Protein AF-0000000074259138 (afdb_homodimer)

InterPro domains:
  IPR011051 RmlC-like cupin domain superfamily [SSF51182] (29-96)
  IPR013096 Cupin 2, conserved barrel [PF07883] (30-93)
  IPR014710 RmlC-like jelly roll fold [G3DSA:2.60.120.10] (8-144)

Structure (mmCIF, N/CA/C/O backbone):
data_AF-0000000074259138-model_v1
#
loop_
_entity.id
_entity.type
_entity.pdbx_description
1 polymer 'Cupin domain-containing protein'
#
loop_
_atom_site.group_PDB
_atom_site.id
_atom_site.type_symbol
_atom_site.label_atom_id
_atom_site.label_alt_id
_atom_site.label_comp_id
_atom_site.label_asym_id
_atom_site.label_entity_id
_atom_site.label_seq_id
_atom_site.pdbx_PDB_ins_code
_atom_site.Cartn_x
_atom_site.Cartn_y
_atom_site.Cartn_z
_atom_site.occupancy
_atom_site.B_iso_or_equiv
_atom_site.auth_seq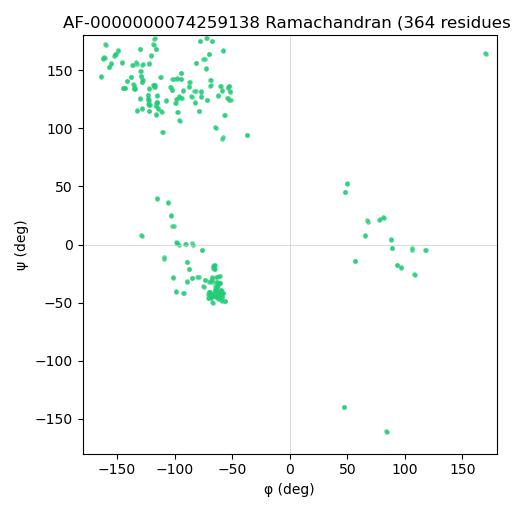_id
_atom_site.auth_comp_id
_atom_site.auth_asym_id
_atom_site.auth_atom_id
_atom_site.pdbx_PDB_model_num
ATOM 1 N N . MET A 1 1 ? -10.297 -28.25 4.211 1 54.47 1 MET A N 1
ATOM 2 C CA . MET A 1 1 ? -9.547 -27.281 3.406 1 54.47 1 MET A CA 1
ATOM 3 C C . MET A 1 1 ? -8.109 -27.156 3.9 1 54.47 1 MET A C 1
ATOM 5 O O . MET A 1 1 ? -7.855 -27.203 5.105 1 54.47 1 MET A O 1
ATOM 9 N N . THR A 1 2 ? -7.168 -27.438 2.988 1 64.62 2 THR A N 1
ATOM 10 C CA . THR A 1 2 ? -5.773 -27.5 3.404 1 64.62 2 THR A CA 1
ATOM 11 C C . THR A 1 2 ? -5.359 -26.219 4.121 1 64.62 2 THR A C 1
ATOM 13 O O . THR A 1 2 ? -5.609 -25.109 3.623 1 64.62 2 THR A O 1
ATOM 16 N N . GLU A 1 3 ? -4.82 -26.406 5.32 1 84.75 3 GLU A N 1
ATOM 17 C CA . GLU A 1 3 ? -4.473 -25.281 6.18 1 84.75 3 GLU A CA 1
ATOM 18 C C . GLU A 1 3 ? -3.139 -24.672 5.766 1 84.75 3 GLU A C 1
ATOM 20 O O . GLU A 1 3 ? -2.904 -23.469 5.988 1 84.75 3 GLU A O 1
ATOM 25 N N . SER A 1 4 ? -2.295 -25.531 5.18 1 94.31 4 SER A N 1
ATOM 26 C CA . SER A 1 4 ? -0.987 -25.047 4.746 1 94.31 4 SER A CA 1
ATOM 27 C C . SER A 1 4 ? -0.588 -25.672 3.41 1 94.31 4 SER A C 1
ATOM 29 O O . SER A 1 4 ? -0.91 -26.828 3.139 1 94.31 4 SER A O 1
ATOM 31 N N . ILE A 1 5 ? 0.014 -24.906 2.551 1 95.81 5 ILE A N 1
ATOM 32 C CA . ILE A 1 5 ? 0.525 -25.406 1.275 1 95.81 5 ILE A CA 1
ATOM 33 C C . ILE A 1 5 ? 1.95 -24.891 1.062 1 95.81 5 ILE A C 1
ATOM 35 O O . ILE A 1 5 ? 2.363 -23.906 1.672 1 95.81 5 ILE A O 1
ATOM 39 N N . GLU A 1 6 ? 2.695 -25.656 0.209 1 95.94 6 GLU A N 1
ATOM 40 C CA . GLU A 1 6 ? 4.082 -25.297 -0.069 1 95.94 6 GLU A CA 1
ATOM 41 C C . GLU A 1 6 ? 4.41 -25.453 -1.551 1 95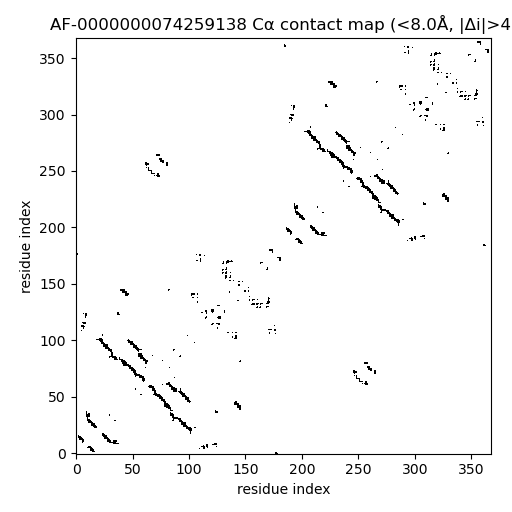.94 6 GLU A C 1
ATOM 43 O O . GLU A 1 6 ? 3.84 -26.328 -2.225 1 95.94 6 GLU A O 1
ATOM 48 N N . ASN A 1 7 ? 5.184 -24.625 -2.057 1 97.19 7 ASN A N 1
ATOM 49 C CA . ASN A 1 7 ? 5.766 -24.703 -3.393 1 97.19 7 ASN A CA 1
ATOM 50 C C . ASN A 1 7 ? 7.266 -24.984 -3.336 1 97.19 7 ASN A C 1
ATOM 52 O O . ASN A 1 7 ? 8.055 -24.047 -3.135 1 97.19 7 ASN A O 1
ATOM 56 N N . PRO A 1 8 ? 7.672 -26.25 -3.477 1 96.12 8 PRO A N 1
ATOM 57 C CA . PRO A 1 8 ? 9.086 -26.594 -3.324 1 96.12 8 PRO A CA 1
ATOM 58 C C . PRO A 1 8 ? 9.961 -26 -4.422 1 96.12 8 PRO A C 1
ATOM 60 O O . PRO A 1 8 ? 11.188 -25.922 -4.27 1 96.12 8 PRO A O 1
ATOM 63 N N . ALA A 1 9 ? 9.352 -25.609 -5.496 1 96.56 9 ALA A N 1
ATOM 64 C CA . ALA A 1 9 ? 10.117 -25.016 -6.594 1 96.56 9 ALA A CA 1
ATOM 65 C C . ALA A 1 9 ? 10.555 -23.594 -6.262 1 96.56 9 ALA A C 1
ATOM 67 O O . ALA A 1 9 ? 11.672 -23.188 -6.594 1 96.56 9 ALA A O 1
ATOM 68 N N . THR A 1 10 ? 9.742 -22.828 -5.578 1 97.62 10 THR A N 1
ATOM 69 C CA . THR A 1 10 ? 9.992 -21.406 -5.387 1 97.62 10 THR A CA 1
ATOM 70 C C . THR A 1 10 ? 10.375 -21.109 -3.938 1 97.62 10 THR A C 1
ATOM 72 O O . THR A 1 10 ? 10.781 -20 -3.611 1 97.62 10 THR A O 1
ATOM 75 N N . GLY A 1 11 ? 10.211 -22.094 -3.033 1 97.81 11 GLY A N 1
ATOM 76 C CA . GLY A 1 11 ? 10.555 -21.891 -1.634 1 97.81 11 GLY A CA 1
ATOM 77 C C . GLY A 1 11 ? 9.477 -21.156 -0.851 1 97.81 11 GLY A C 1
ATOM 78 O O . GLY A 1 11 ? 9.758 -20.531 0.17 1 97.81 11 GLY A O 1
ATOM 79 N N . GLU A 1 12 ? 8.227 -21.25 -1.359 1 98.25 12 GLU A N 1
ATOM 80 C CA . GLU A 1 12 ? 7.09 -20.578 -0.729 1 98.25 12 GLU A CA 1
ATOM 81 C C . GLU A 1 12 ? 6.301 -21.531 0.153 1 98.25 12 GLU A C 1
ATOM 83 O O . GLU A 1 12 ? 6.129 -22.703 -0.194 1 98.25 12 GLU A O 1
ATOM 88 N N . ARG A 1 13 ? 5.824 -21.031 1.238 1 98.06 13 ARG A N 1
ATOM 89 C CA . ARG A 1 13 ? 4.848 -21.719 2.082 1 98.06 13 ARG A CA 1
ATOM 90 C C . ARG A 1 13 ? 3.746 -20.766 2.527 1 98.06 13 ARG A C 1
ATOM 92 O O . ARG A 1 13 ? 4.016 -19.609 2.867 1 98.06 13 ARG A O 1
ATOM 99 N N . ILE A 1 14 ? 2.51 -21.281 2.486 1 98.06 14 ILE A N 1
ATOM 100 C CA . ILE A 1 14 ? 1.351 -20.5 2.9 1 98.06 14 ILE A CA 1
ATOM 101 C C . ILE A 1 14 ? 0.594 -21.234 4 1 98.06 14 ILE A C 1
ATOM 103 O O . ILE A 1 14 ? 0.352 -22.438 3.896 1 98.06 14 ILE A O 1
ATOM 107 N N . GLU A 1 15 ? 0.339 -20.562 5.059 1 97.94 15 GLU A N 1
ATOM 108 C CA . GLU A 1 15 ? -0.62 -20.984 6.07 1 97.94 15 GLU A CA 1
ATOM 109 C C . GLU A 1 15 ? -1.848 -20.078 6.09 1 97.94 15 GLU A C 1
ATOM 111 O O . GLU A 1 15 ? -1.766 -18.922 6.508 1 97.94 15 GLU A O 1
ATOM 116 N N . PHE A 1 16 ? -3.004 -20.656 5.73 1 97.38 16 PHE A N 1
ATOM 117 C CA . PHE A 1 16 ? -4.207 -19.844 5.578 1 97.38 16 PHE A CA 1
ATOM 118 C C . PHE A 1 16 ? -4.805 -19.5 6.938 1 97.38 16 PHE A C 1
ATOM 120 O O . PHE A 1 16 ? -4.934 -20.375 7.801 1 97.38 16 PHE A O 1
ATOM 127 N N . ARG A 1 17 ? -5.113 -18.25 7.133 1 96.62 17 ARG A N 1
ATOM 128 C CA . ARG A 1 17 ? -5.77 -17.812 8.359 1 96.62 17 ARG A CA 1
ATOM 129 C C . ARG A 1 17 ? -7.285 -17.828 8.203 1 96.62 17 ARG A C 1
ATOM 131 O O . ARG A 1 17 ? -8.008 -18.172 9.148 1 96.62 17 ARG A O 1
ATOM 138 N N . GLY A 1 18 ? -7.77 -17.375 7.043 1 94.44 18 GLY A N 1
ATOM 139 C CA . GLY A 1 18 ? -9.195 -17.328 6.781 1 94.44 18 GLY A CA 1
ATOM 140 C C . GLY A 1 18 ? -9.547 -16.547 5.523 1 94.44 18 GLY A C 1
ATOM 141 O O . GLY A 1 18 ? -8.688 -15.875 4.945 1 94.44 18 GLY A O 1
ATOM 142 N N . ALA A 1 19 ? -10.836 -16.797 5.105 1 93.69 19 ALA A N 1
ATOM 143 C CA . ALA A 1 19 ? -11.305 -16.125 3.895 1 93.69 19 ALA A CA 1
ATOM 144 C C . ALA A 1 19 ? -12.773 -15.734 4.02 1 93.69 19 ALA A C 1
ATOM 146 O O . ALA A 1 19 ? -13.57 -16.453 4.621 1 93.69 19 ALA A O 1
ATOM 147 N N . THR A 1 20 ? -13.008 -14.586 3.637 1 96.5 20 THR A N 1
ATOM 148 C CA . THR A 1 20 ? -14.344 -14.102 3.293 1 96.5 20 THR A CA 1
ATOM 149 C C . THR A 1 20 ? -14.406 -13.68 1.828 1 96.5 20 THR A C 1
ATOM 151 O O . THR A 1 20 ? -13.43 -13.828 1.093 1 96.5 20 THR A O 1
ATOM 154 N N . ASP A 1 21 ? -15.57 -13.289 1.386 1 96.44 21 ASP A N 1
ATOM 155 C CA . ASP A 1 21 ? -15.648 -12.758 0.029 1 96.44 21 ASP A CA 1
ATOM 156 C C . ASP A 1 21 ? -14.773 -11.508 -0.124 1 96.44 21 ASP A C 1
ATOM 158 O O . ASP A 1 21 ? -14.227 -11.258 -1.2 1 96.44 21 ASP A O 1
ATOM 162 N N . GLY A 1 22 ? -14.578 -10.836 0.944 1 97.56 22 GLY A N 1
ATOM 163 C CA . GLY A 1 22 ? -13.906 -9.547 0.906 1 97.56 22 GLY A CA 1
ATOM 164 C C . GLY A 1 22 ? -12.398 -9.664 0.997 1 97.56 22 GLY A C 1
ATOM 165 O O . GLY A 1 22 ? -11.672 -8.727 0.649 1 97.56 22 GLY A O 1
ATOM 166 N N . ALA A 1 23 ? -11.992 -10.891 1.557 1 98.5 23 ALA A N 1
ATOM 167 C CA . ALA A 1 23 ? -10.539 -10.945 1.75 1 98.5 23 ALA A CA 1
ATOM 168 C C . ALA A 1 23 ? -10.07 -12.375 1.966 1 98.5 23 ALA A C 1
ATOM 170 O O . ALA A 1 23 ? -10.797 -13.195 2.535 1 98.5 23 ALA A O 1
ATOM 171 N N . LEU A 1 24 ? -8.914 -12.703 1.471 1 98.25 24 LEU A N 1
ATOM 172 C CA . LEU A 1 24 ? -8.141 -13.875 1.853 1 98.25 24 LEU A CA 1
ATOM 173 C C . LEU A 1 24 ? -6.922 -13.484 2.682 1 98.25 24 LEU A C 1
ATOM 175 O O . LEU A 1 24 ? -6.117 -12.656 2.254 1 98.25 24 LEU A O 1
ATOM 179 N N . ARG A 1 25 ? -6.766 -14.031 3.875 1 98.56 25 ARG A N 1
ATOM 180 C CA . ARG A 1 25 ? -5.645 -13.727 4.762 1 98.56 25 ARG A CA 1
ATOM 181 C C . ARG A 1 25 ? -4.805 -14.969 5.023 1 98.56 25 ARG A C 1
ATOM 183 O O . ARG A 1 25 ? -5.34 -16.047 5.273 1 98.56 25 ARG A O 1
ATOM 190 N N . PHE A 1 26 ? -3.482 -14.805 4.965 1 98.56 26 PHE A N 1
ATOM 191 C CA . PHE A 1 26 ? -2.627 -15.969 5.176 1 98.56 26 PHE A CA 1
ATOM 192 C C . PHE A 1 26 ? -1.236 -15.539 5.629 1 98.56 26 PHE A C 1
ATOM 194 O O . PHE A 1 26 ? -0.823 -14.398 5.395 1 98.56 26 PHE A O 1
ATOM 201 N N . ASP A 1 27 ? -0.558 -16.391 6.355 1 98.81 27 ASP A N 1
ATOM 202 C CA . ASP A 1 27 ? 0.876 -16.297 6.609 1 98.81 27 ASP A CA 1
ATOM 203 C C . ASP A 1 27 ? 1.681 -16.766 5.395 1 98.81 27 ASP A C 1
ATOM 205 O O . ASP A 1 27 ? 1.443 -17.844 4.863 1 98.81 27 ASP A O 1
ATOM 209 N N . TYR A 1 28 ? 2.559 -15.969 4.965 1 98.88 28 TYR A N 1
ATOM 210 C CA . TYR A 1 28 ? 3.4 -16.219 3.801 1 98.88 28 TYR A CA 1
ATOM 211 C C . TYR A 1 28 ? 4.867 -16.344 4.203 1 98.88 28 TYR A C 1
ATOM 213 O O . TYR A 1 28 ? 5.434 -15.406 4.781 1 98.88 28 TYR A O 1
ATOM 221 N N . TYR A 1 29 ? 5.43 -17.453 3.887 1 98.81 29 TYR A N 1
ATOM 222 C CA . TYR A 1 29 ? 6.824 -17.719 4.223 1 98.81 29 TYR A CA 1
ATOM 223 C C . TYR A 1 29 ? 7.656 -17.938 2.963 1 98.81 29 TYR A C 1
ATOM 225 O O . TYR A 1 29 ? 7.215 -18.594 2.02 1 98.81 29 TYR A O 1
ATOM 233 N N . LEU A 1 30 ? 8.812 -17.375 2.938 1 98.81 30 LEU A N 1
ATOM 234 C CA . LEU A 1 30 ? 9.805 -17.594 1.896 1 98.81 30 LEU A CA 1
ATOM 235 C C . LEU A 1 30 ? 11.117 -18.094 2.492 1 98.81 30 LEU A C 1
ATOM 237 O O . LEU A 1 30 ? 11.688 -17.453 3.377 1 98.81 30 LEU A O 1
ATOM 241 N N . GLU A 1 31 ? 11.602 -19.203 2.047 1 98.56 31 GLU A N 1
ATOM 242 C CA . GLU A 1 31 ? 12.922 -19.703 2.447 1 98.56 31 GLU A CA 1
ATOM 243 C C . GLU A 1 31 ? 14.031 -18.844 1.846 1 98.56 31 GLU A C 1
ATOM 245 O O . GLU A 1 31 ? 13.789 -18.047 0.939 1 98.56 31 GLU A O 1
ATOM 250 N N . PRO A 1 32 ? 15.258 -19.016 2.42 1 98.62 32 PRO A N 1
ATOM 251 C CA . PRO A 1 32 ? 16.359 -18.312 1.771 1 98.62 32 PRO A CA 1
ATOM 252 C C . PRO A 1 32 ? 16.453 -18.594 0.274 1 98.62 32 PRO A C 1
ATOM 254 O O . PRO A 1 32 ? 16.422 -19.766 -0.136 1 98.62 32 PRO A O 1
ATOM 257 N N . GLY A 1 33 ? 16.438 -17.547 -0.521 1 97.5 33 GLY A N 1
ATOM 258 C CA . GLY A 1 33 ? 16.484 -17.703 -1.966 1 97.5 33 GLY A CA 1
ATOM 259 C C . GLY A 1 33 ? 15.109 -17.844 -2.59 1 97.5 33 GLY A C 1
ATOM 260 O O . GLY A 1 33 ? 14.969 -17.844 -3.814 1 97.5 33 GLY A O 1
ATOM 261 N N . GLY A 1 34 ? 14.07 -17.875 -1.758 1 98.38 34 GLY A N 1
ATOM 262 C CA . GLY A 1 34 ? 12.711 -18.031 -2.248 1 98.38 34 GLY A CA 1
ATOM 263 C C . GLY A 1 34 ? 12.164 -16.781 -2.912 1 98.38 34 GLY A C 1
ATOM 264 O O . GLY A 1 34 ? 12.656 -15.68 -2.672 1 98.38 34 GLY A O 1
ATOM 265 N N . TYR A 1 35 ? 11.117 -16.969 -3.752 1 98.19 35 TYR A N 1
ATOM 266 C CA . TYR A 1 35 ? 10.516 -15.883 -4.512 1 98.19 35 TYR A CA 1
ATOM 267 C C . TYR A 1 35 ? 9.125 -16.266 -5.016 1 98.19 35 TYR A C 1
ATOM 269 O O . TYR A 1 35 ? 8.797 -17.453 -5.09 1 98.19 35 TYR A O 1
ATOM 277 N N . ALA A 1 36 ? 8.414 -15.203 -5.332 1 95.88 36 ALA A N 1
ATOM 278 C CA . ALA A 1 36 ? 7.074 -15.43 -5.867 1 95.88 36 ALA A CA 1
ATOM 279 C C . ALA A 1 36 ? 7.113 -15.609 -7.383 1 95.88 36 ALA A C 1
ATOM 281 O O . ALA A 1 36 ? 7.801 -14.859 -8.086 1 95.88 36 ALA A O 1
ATOM 282 N N . MET A 1 37 ? 6.402 -16.562 -7.91 1 87.31 37 MET A N 1
ATOM 283 C CA . MET A 1 37 ? 6.027 -16.75 -9.312 1 87.31 37 MET A CA 1
ATOM 284 C C . MET A 1 37 ? 7.242 -16.625 -10.219 1 87.31 37 MET A C 1
ATOM 286 O O . MET A 1 37 ? 7.25 -15.82 -11.148 1 87.31 37 MET A O 1
ATOM 290 N N . GLY A 1 38 ? 8.289 -17.344 -9.945 1 84.31 38 GLY A N 1
ATOM 291 C CA . GLY A 1 38 ? 9.453 -17.297 -10.812 1 84.31 38 GLY A CA 1
ATOM 292 C C . GLY A 1 38 ? 10.141 -15.953 -10.828 1 84.31 38 GLY A C 1
ATOM 293 O O . GLY A 1 38 ? 10.891 -15.641 -11.758 1 84.31 38 GLY A O 1
ATOM 294 N N . LYS A 1 39 ? 9.734 -15.031 -9.953 1 88.81 39 LYS A N 1
ATOM 295 C CA . LYS A 1 39 ? 10.195 -13.648 -9.82 1 88.81 39 LYS A CA 1
ATOM 296 C C . LYS A 1 39 ? 9.789 -12.82 -11.039 1 88.81 39 LYS A C 1
ATOM 298 O O . LYS A 1 39 ? 10.453 -11.836 -11.375 1 88.81 39 LYS A O 1
ATOM 303 N N . VAL A 1 40 ? 8.781 -13.352 -11.703 1 91.31 40 VAL A N 1
ATOM 304 C CA . VAL A 1 40 ? 8.211 -12.617 -12.828 1 91.31 40 VAL A CA 1
ATOM 305 C C . VAL A 1 40 ? 7.199 -11.594 -12.32 1 91.31 40 VAL A C 1
ATOM 307 O O . VAL A 1 40 ? 6.355 -11.914 -11.477 1 91.31 40 VAL A O 1
ATOM 310 N N . ASP A 1 41 ? 7.352 -10.406 -12.828 1 96.5 41 ASP A N 1
ATOM 311 C CA . ASP A 1 41 ? 6.379 -9.391 -12.453 1 96.5 41 ASP A CA 1
ATOM 312 C C . ASP A 1 41 ? 4.973 -9.773 -12.906 1 96.5 41 ASP A C 1
ATOM 314 O O . ASP A 1 41 ? 4.77 -10.172 -14.055 1 96.5 41 ASP A O 1
ATOM 318 N N . HIS A 1 42 ? 4.09 -9.719 -12.008 1 96.88 42 HIS A N 1
ATOM 319 C CA . HIS A 1 42 ? 2.689 -10.031 -12.281 1 96.88 42 HIS A CA 1
ATOM 320 C C . HIS A 1 42 ? 1.771 -8.938 -11.742 1 96.88 42 HIS A C 1
ATOM 322 O O . HIS A 1 42 ? 2.23 -8.008 -11.078 1 96.88 42 HIS A O 1
ATOM 328 N N . VAL A 1 43 ? 0.501 -9.008 -12.164 1 96.56 43 VAL A N 1
ATOM 329 C CA . VAL A 1 43 ? -0.517 -8.055 -11.719 1 96.56 43 VAL A CA 1
ATOM 330 C C . VAL A 1 43 ? -1.734 -8.82 -11.195 1 96.56 43 VAL A C 1
ATOM 332 O O . VAL A 1 43 ? -2.027 -9.922 -11.656 1 96.56 43 VAL A O 1
ATOM 335 N N . HIS A 1 44 ? -2.26 -8.328 -10.164 1 97.62 44 HIS A N 1
ATOM 336 C CA . HIS A 1 44 ? -3.629 -8.672 -9.797 1 97.62 44 HIS A CA 1
ATOM 337 C C . HIS A 1 44 ? -4.613 -7.621 -10.305 1 97.62 44 HIS A C 1
ATOM 339 O O . HIS A 1 44 ? -4.695 -6.52 -9.758 1 97.62 44 HIS A O 1
ATOM 345 N N . PRO A 1 45 ? -5.383 -8.016 -11.375 1 96.56 45 PRO A N 1
ATOM 346 C CA . PRO A 1 45 ? -6.207 -7.004 -12.039 1 96.56 45 PRO A CA 1
ATOM 347 C C . PRO A 1 45 ? -7.277 -6.418 -11.125 1 96.56 45 PRO A C 1
ATOM 349 O O . PRO A 1 45 ? -7.641 -5.246 -11.266 1 96.56 45 PRO A O 1
ATOM 352 N N . ARG A 1 46 ? -7.727 -7.188 -10.156 1 97.06 46 ARG A N 1
ATOM 353 C CA . ARG A 1 46 ? -8.898 -6.758 -9.398 1 97.06 46 ARG A CA 1
ATOM 354 C C . ARG A 1 46 ? -8.633 -6.805 -7.902 1 97.06 46 ARG A C 1
ATOM 356 O O . ARG A 1 46 ? -9.562 -6.656 -7.098 1 97.06 46 ARG A O 1
ATOM 363 N N . GLN A 1 47 ? -7.395 -7.062 -7.527 1 98.44 47 GLN A N 1
ATOM 364 C CA . GLN A 1 47 ? -7.098 -7.238 -6.109 1 98.44 47 GLN A CA 1
ATOM 365 C C . GLN A 1 47 ? -5.945 -6.34 -5.668 1 98.44 47 GLN A C 1
ATOM 367 O O . GLN A 1 47 ? -5.004 -6.117 -6.434 1 98.44 47 GLN A O 1
ATOM 372 N N . GLU A 1 48 ? -6.043 -5.82 -4.523 1 98.56 48 GLU A N 1
ATOM 373 C CA . GLU A 1 48 ? -4.852 -5.305 -3.85 1 98.56 48 GLU A CA 1
ATOM 374 C C . GLU A 1 48 ? -4.25 -6.348 -2.914 1 98.56 48 GLU A C 1
ATOM 376 O O . GLU A 1 48 ? -4.961 -7.219 -2.406 1 98.56 48 GLU A O 1
ATOM 381 N N . GLU A 1 49 ? -3.029 -6.309 -2.791 1 98.75 49 GLU A N 1
ATOM 382 C CA . GLU A 1 49 ? -2.271 -7.195 -1.913 1 98.75 49 GLU A CA 1
ATOM 383 C C . GLU A 1 49 ? -1.608 -6.418 -0.781 1 98.75 49 GLU A C 1
ATOM 385 O O . G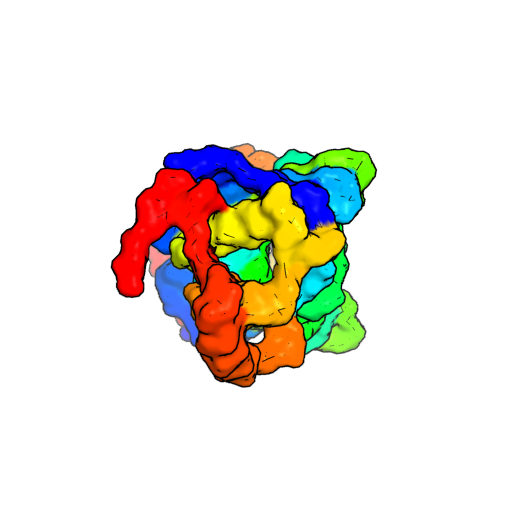LU A 1 49 ? -0.783 -5.535 -1.027 1 98.75 49 GLU A O 1
ATOM 390 N N . ARG A 1 50 ? -1.989 -6.703 0.461 1 98.88 50 ARG A N 1
ATOM 391 C CA . ARG A 1 50 ? -1.512 -6.012 1.655 1 98.88 50 ARG A CA 1
ATOM 392 C C . ARG A 1 50 ? -0.483 -6.855 2.4 1 98.88 50 ARG A C 1
ATOM 394 O O . ARG A 1 50 ? -0.68 -8.062 2.592 1 98.88 50 ARG A O 1
ATOM 401 N N . PHE A 1 51 ? 0.559 -6.234 2.807 1 98.94 51 PHE A N 1
ATOM 402 C CA . PHE A 1 51 ? 1.676 -6.93 3.434 1 98.94 51 PHE A CA 1
ATOM 403 C C . PHE A 1 51 ? 1.945 -6.379 4.828 1 98.94 51 PHE A C 1
ATOM 405 O O . PHE A 1 51 ? 1.954 -5.164 5.027 1 98.94 51 PHE A O 1
ATOM 412 N N . THR A 1 52 ? 2.125 -7.203 5.742 1 98.88 52 THR A N 1
ATOM 413 C CA . THR A 1 52 ? 2.725 -6.934 7.043 1 98.88 52 THR A CA 1
ATOM 414 C C . THR A 1 52 ? 3.943 -7.824 7.277 1 98.88 52 THR A C 1
ATOM 416 O O . THR A 1 52 ? 3.814 -9.047 7.371 1 98.88 52 THR A O 1
ATOM 419 N N . ILE A 1 53 ? 5.102 -7.176 7.359 1 98.94 53 ILE A N 1
ATOM 420 C CA . ILE A 1 53 ? 6.32 -7.961 7.535 1 98.94 53 ILE A CA 1
ATOM 421 C C . ILE A 1 53 ? 6.496 -8.32 9.008 1 98.94 53 ILE A C 1
ATOM 423 O O . ILE A 1 53 ? 6.551 -7.434 9.867 1 98.94 53 ILE A O 1
ATOM 427 N N . GLU A 1 54 ? 6.574 -9.586 9.266 1 98.81 54 GLU A N 1
ATOM 428 C CA . GLU A 1 54 ? 6.668 -10.062 10.648 1 98.81 54 GLU A CA 1
ATOM 429 C C . GLU A 1 54 ? 8.117 -10.383 11.023 1 98.81 54 GLU A C 1
ATOM 431 O O . GLU A 1 54 ? 8.539 -10.133 12.148 1 98.81 54 GLU A O 1
ATOM 436 N N . SER A 1 55 ? 8.859 -10.969 10.172 1 98.88 55 SER A N 1
ATOM 437 C CA . SER A 1 55 ? 10.266 -11.305 10.359 1 98.88 55 SER A CA 1
ATOM 438 C C . SER A 1 55 ? 10.992 -11.422 9.023 1 98.88 55 SER A C 1
ATOM 440 O O . SER A 1 55 ? 10.359 -11.641 7.988 1 98.88 55 SER A O 1
ATOM 442 N N . GLY A 1 56 ? 12.328 -11.219 9.062 1 98.88 56 GLY A N 1
ATOM 443 C CA . GLY A 1 56 ? 13.133 -11.305 7.855 1 98.88 56 GLY A CA 1
ATOM 444 C C . GLY A 1 56 ? 13.141 -10.023 7.047 1 98.88 56 GLY A C 1
ATOM 445 O O . GLY A 1 56 ? 13.086 -8.93 7.613 1 98.88 56 GLY A O 1
ATOM 446 N N . ARG A 1 57 ? 13.5 -10.164 5.805 1 98.88 57 ARG A N 1
ATOM 447 C CA . ARG A 1 57 ? 13.594 -9.078 4.832 1 98.88 57 ARG A CA 1
ATOM 448 C C . ARG A 1 57 ? 12.914 -9.461 3.52 1 98.88 57 ARG A C 1
ATOM 450 O O . ARG A 1 57 ? 13.32 -10.422 2.861 1 98.88 57 ARG A O 1
ATOM 457 N N . LEU A 1 58 ? 11.875 -8.742 3.213 1 98.94 58 LEU A N 1
ATOM 458 C CA . LEU A 1 58 ? 11.156 -9.023 1.97 1 98.94 58 LEU A CA 1
ATOM 459 C C . LEU A 1 58 ? 11.609 -8.07 0.863 1 98.94 58 LEU A C 1
ATOM 461 O O . LEU A 1 58 ? 11.406 -6.859 0.957 1 98.94 58 LEU A O 1
ATOM 465 N N . GLY A 1 59 ? 12.242 -8.625 -0.142 1 98.81 59 GLY A N 1
ATOM 466 C CA . GLY A 1 59 ? 12.43 -7.848 -1.354 1 98.81 59 GLY A CA 1
ATOM 467 C C . GLY A 1 59 ? 11.133 -7.59 -2.104 1 98.81 59 GLY A C 1
ATOM 468 O O . GLY A 1 59 ? 10.281 -8.477 -2.207 1 98.81 59 GLY A O 1
ATOM 469 N N . VAL A 1 60 ? 10.977 -6.398 -2.557 1 98.81 60 VAL A N 1
ATOM 470 C CA . VAL A 1 60 ? 9.75 -5.977 -3.227 1 98.81 60 VAL A CA 1
ATOM 471 C C . VAL A 1 60 ? 10.094 -5.176 -4.48 1 98.81 60 VAL A C 1
ATOM 473 O O . VAL A 1 60 ? 10.992 -4.332 -4.461 1 98.81 60 VAL A O 1
ATOM 476 N N . ARG A 1 61 ? 9.461 -5.473 -5.535 1 98.69 61 ARG A N 1
ATOM 477 C CA . ARG A 1 61 ? 9.484 -4.645 -6.734 1 98.69 61 ARG A CA 1
ATOM 478 C C . ARG A 1 61 ? 8.078 -4.203 -7.129 1 98.69 61 ARG A C 1
ATOM 480 O O . ARG A 1 61 ? 7.188 -5.031 -7.293 1 98.69 61 ARG A O 1
ATOM 487 N N . ILE A 1 62 ? 7.895 -2.945 -7.156 1 98.69 62 ILE A N 1
ATOM 488 C CA . ILE A 1 62 ? 6.637 -2.357 -7.609 1 98.69 62 ILE A CA 1
ATOM 489 C C . ILE A 1 62 ? 6.879 -1.531 -8.867 1 98.69 62 ILE A C 1
ATOM 491 O O . ILE A 1 62 ? 7.547 -0.497 -8.82 1 98.69 62 ILE A O 1
ATOM 495 N N . ASP A 1 63 ? 6.371 -1.982 -9.969 1 98.19 63 ASP A N 1
ATOM 496 C CA . ASP A 1 63 ? 6.5 -1.333 -11.266 1 98.19 63 ASP A CA 1
ATOM 497 C C . ASP A 1 63 ? 7.949 -0.945 -11.547 1 98.19 63 ASP A C 1
ATOM 499 O O . ASP A 1 63 ? 8.234 0.189 -11.938 1 98.19 63 ASP A O 1
ATOM 503 N N . GLY A 1 64 ? 8.797 -1.87 -11.266 1 97.88 64 GLY A N 1
ATOM 504 C CA . GLY A 1 64 ? 10.203 -1.697 -11.586 1 97.88 64 GLY A CA 1
ATOM 505 C C . GLY A 1 64 ? 11.008 -1.119 -10.438 1 97.88 64 GLY A C 1
ATOM 506 O O . GLY A 1 64 ? 12.242 -1.165 -10.453 1 97.88 64 GLY A O 1
ATOM 507 N N . ASP A 1 65 ? 10.406 -0.494 -9.398 1 98.44 65 ASP A N 1
ATOM 508 C CA . ASP A 1 65 ? 11.086 0.081 -8.234 1 98.44 65 ASP A CA 1
ATOM 509 C C . ASP A 1 65 ? 11.336 -0.979 -7.168 1 98.44 65 ASP A C 1
ATOM 511 O O . ASP A 1 65 ? 10.398 -1.636 -6.703 1 98.44 65 ASP A O 1
ATOM 515 N N . GLU A 1 66 ? 12.547 -1.09 -6.742 1 98.31 66 GLU A N 1
ATOM 516 C CA . GLU A 1 66 ? 12.883 -2.154 -5.801 1 98.31 66 GLU A CA 1
ATOM 517 C C . GLU A 1 66 ? 13.234 -1.586 -4.426 1 98.31 66 GLU A C 1
ATOM 519 O O . GLU A 1 66 ? 13.805 -0.5 -4.324 1 98.31 66 GLU A O 1
ATOM 524 N N . TRP A 1 67 ? 12.867 -2.289 -3.402 1 98.38 67 TRP A N 1
ATOM 525 C CA . TRP A 1 67 ? 13.281 -2.01 -2.029 1 98.38 67 TRP A CA 1
ATOM 526 C C . TRP A 1 67 ? 13.109 -3.24 -1.147 1 98.38 67 TRP A C 1
ATOM 528 O O . TRP A 1 67 ? 12.656 -4.289 -1.614 1 98.38 67 TRP A O 1
ATOM 538 N N . THR A 1 68 ? 13.594 -3.117 0.047 1 98.88 68 THR A N 1
ATOM 539 C CA . THR A 1 68 ? 13.469 -4.191 1.025 1 98.88 68 THR A CA 1
ATOM 540 C C . THR A 1 68 ? 12.609 -3.752 2.207 1 98.88 68 THR A C 1
ATOM 542 O O . THR A 1 68 ? 12.898 -2.738 2.846 1 98.88 68 THR A O 1
ATOM 545 N N . ALA A 1 69 ? 11.57 -4.484 2.447 1 98.88 69 ALA A N 1
ATOM 546 C CA . ALA A 1 69 ? 10.695 -4.238 3.592 1 98.88 69 ALA A CA 1
ATOM 547 C C . ALA A 1 69 ? 11.125 -5.07 4.797 1 98.88 69 ALA A C 1
ATOM 549 O O . ALA A 1 69 ? 11.375 -6.273 4.668 1 98.88 69 ALA A O 1
ATOM 550 N N . THR A 1 70 ? 11.219 -4.453 5.949 1 98.88 70 THR A N 1
ATOM 551 C CA . THR A 1 70 ? 11.633 -5.121 7.176 1 98.88 70 THR A CA 1
ATOM 552 C C . THR A 1 70 ? 10.508 -5.121 8.203 1 98.88 70 THR A C 1
ATOM 554 O O . THR A 1 70 ? 9.453 -4.512 7.98 1 98.88 70 THR A O 1
ATOM 557 N N . PRO A 1 71 ? 10.648 -5.906 9.305 1 98.81 71 PRO A N 1
ATOM 558 C CA . PRO A 1 71 ? 9.562 -6.02 10.281 1 98.81 71 PRO A CA 1
ATOM 559 C C . PRO A 1 71 ? 9.055 -4.66 10.75 1 98.81 71 PRO A C 1
ATOM 561 O O . PRO A 1 71 ? 9.852 -3.785 11.102 1 98.81 71 PRO A O 1
ATOM 564 N N . GLY A 1 72 ? 7.75 -4.492 10.742 1 97.88 72 GLY A N 1
ATOM 565 C CA . GLY A 1 72 ? 7.109 -3.229 11.062 1 97.88 72 GLY A CA 1
ATOM 566 C C . GLY A 1 72 ? 6.512 -2.541 9.852 1 97.88 72 GLY A C 1
ATOM 567 O O . GLY A 1 72 ? 5.559 -1.77 9.977 1 97.88 72 GLY A O 1
ATOM 568 N N . SER A 1 73 ? 7.043 -2.824 8.695 1 98.69 73 SER A N 1
ATOM 569 C CA . SER A 1 73 ? 6.527 -2.258 7.453 1 98.69 73 SER A CA 1
ATOM 570 C C . SER A 1 73 ? 5.184 -2.875 7.078 1 98.69 73 SER A C 1
ATOM 572 O O . SER A 1 73 ? 5.047 -4.098 7.051 1 98.69 73 SER A O 1
ATOM 574 N N . ARG A 1 74 ? 4.199 -2.092 6.891 1 98.88 74 ARG A N 1
ATOM 575 C CA . ARG A 1 74 ? 2.871 -2.49 6.438 1 98.88 74 ARG A CA 1
ATOM 576 C C . ARG A 1 74 ? 2.426 -1.654 5.242 1 98.88 74 ARG A C 1
ATOM 578 O O . ARG A 1 74 ? 2.277 -0.435 5.352 1 98.88 74 ARG A O 1
ATOM 585 N N . PHE A 1 75 ? 2.215 -2.266 4.098 1 98.94 75 PHE A N 1
ATOM 586 C CA . PHE A 1 75 ? 1.906 -1.588 2.846 1 98.94 75 PHE A CA 1
ATOM 587 C C . PHE A 1 75 ? 1.023 -2.461 1.962 1 98.94 75 PHE A C 1
ATOM 589 O O . PHE A 1 75 ? 0.815 -3.641 2.256 1 98.94 75 PHE A O 1
ATOM 596 N N . ALA A 1 76 ? 0.459 -1.872 0.939 1 98.94 76 ALA A N 1
ATOM 597 C CA . ALA A 1 76 ? -0.312 -2.605 -0.061 1 98.94 76 ALA A CA 1
ATOM 598 C C . ALA A 1 76 ? 0.156 -2.266 -1.473 1 98.94 76 ALA A C 1
ATOM 600 O O . ALA A 1 76 ? 0.616 -1.151 -1.729 1 98.94 76 ALA A O 1
ATOM 601 N N . ILE A 1 77 ? 0.105 -3.221 -2.289 1 98.88 77 ILE A N 1
ATOM 602 C CA . ILE A 1 77 ? 0.247 -3.029 -3.727 1 98.88 77 ILE A CA 1
ATOM 603 C C . ILE A 1 77 ? -1.133 -2.996 -4.383 1 98.88 77 ILE A C 1
ATOM 605 O O . ILE A 1 77 ? -1.92 -3.934 -4.234 1 98.88 77 ILE A O 1
ATOM 609 N N . LEU A 1 78 ? -1.401 -1.965 -5.094 1 98.81 78 LEU A N 1
ATOM 610 C C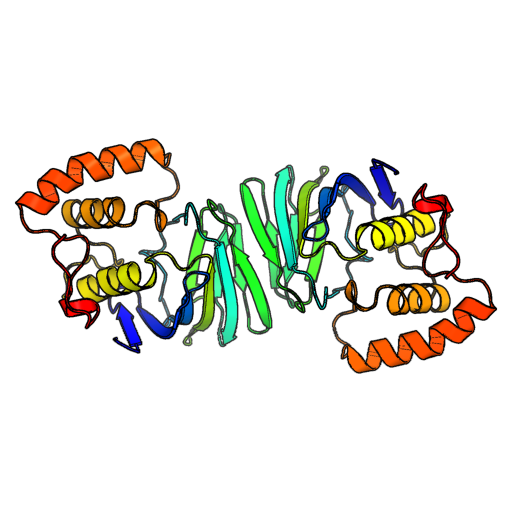A . LEU A 1 78 ? -2.754 -1.713 -5.574 1 98.81 78 LEU A CA 1
ATOM 611 C C . LEU A 1 78 ? -3.045 -2.533 -6.828 1 98.81 78 LEU A C 1
ATOM 613 O O . LEU A 1 78 ? -2.121 -2.943 -7.535 1 98.81 78 LEU A O 1
ATOM 617 N N . ALA A 1 79 ? -4.371 -2.771 -7.055 1 98.38 79 ALA A N 1
ATOM 618 C CA . ALA A 1 79 ? -4.805 -3.566 -8.203 1 98.38 79 ALA A CA 1
ATOM 619 C C . ALA A 1 79 ? -4.234 -3.01 -9.5 1 98.38 79 ALA A C 1
ATOM 621 O O . ALA A 1 79 ? -4.195 -1.794 -9.695 1 98.38 79 ALA A O 1
ATOM 622 N N . GLY A 1 80 ? -3.729 -3.959 -10.336 1 96.94 80 GLY A N 1
ATOM 623 C CA . GLY A 1 80 ? -3.264 -3.578 -11.656 1 96.94 80 GLY A CA 1
ATOM 624 C C . GLY A 1 80 ? -1.808 -3.154 -11.68 1 96.94 80 GLY A C 1
ATOM 625 O O . GLY A 1 80 ? -1.289 -2.754 -12.727 1 96.94 80 GLY A O 1
ATOM 626 N N . THR A 1 81 ? -1.115 -3.26 -10.555 1 98.19 81 THR A N 1
ATOM 627 C CA . THR A 1 81 ? 0.259 -2.779 -10.461 1 98.19 81 THR A CA 1
ATOM 628 C C . THR A 1 81 ? 1.246 -3.934 -10.609 1 98.19 81 THR A C 1
ATOM 630 O O . THR A 1 81 ? 1.212 -4.891 -9.836 1 98.19 81 THR A O 1
ATOM 633 N N . PRO A 1 82 ? 2.127 -3.879 -11.57 1 98.19 82 PRO A N 1
ATOM 634 C CA . PRO A 1 82 ? 3.146 -4.922 -11.695 1 98.19 82 PRO A CA 1
ATOM 635 C C . PRO A 1 82 ? 4.02 -5.051 -10.445 1 98.19 82 PRO A C 1
ATOM 637 O O . PRO A 1 82 ? 4.477 -4.043 -9.906 1 98.19 82 PRO A O 1
ATOM 640 N N . HIS A 1 83 ? 4.203 -6.305 -10 1 98.56 83 HIS A N 1
ATOM 641 C CA . HIS A 1 83 ? 5.023 -6.473 -8.805 1 98.56 83 HIS A CA 1
ATOM 642 C C . HIS A 1 83 ? 5.523 -7.906 -8.68 1 98.56 83 HIS A C 1
ATOM 644 O O . HIS A 1 83 ? 5.051 -8.797 -9.391 1 98.56 83 HIS A O 1
ATOM 650 N N . THR A 1 84 ? 6.543 -8.078 -7.895 1 98.25 84 THR A N 1
ATOM 651 C CA . THR A 1 84 ? 7.012 -9.367 -7.398 1 98.25 84 THR A CA 1
ATOM 652 C C . THR A 1 84 ? 7.719 -9.203 -6.055 1 98.25 84 THR A C 1
ATOM 654 O O . THR A 1 84 ? 8.008 -8.078 -5.629 1 98.25 84 THR A O 1
ATOM 657 N N . VAL A 1 85 ? 7.859 -10.297 -5.363 1 98.75 85 VAL A N 1
ATOM 658 C CA . VAL A 1 85 ? 8.531 -10.289 -4.066 1 98.75 85 VAL A CA 1
ATOM 659 C C . VAL A 1 85 ? 9.477 -11.477 -3.967 1 98.75 85 VAL A C 1
ATOM 661 O O . VAL A 1 85 ? 9.297 -12.484 -4.656 1 98.75 85 VAL A O 1
ATOM 664 N N . TRP A 1 86 ? 10.484 -11.336 -3.156 1 98.75 86 TRP A N 1
ATOM 665 C CA . TRP A 1 86 ? 11.453 -12.398 -2.898 1 98.75 86 TRP A CA 1
ATOM 666 C C . TRP A 1 86 ? 12.047 -12.266 -1.5 1 98.75 86 TRP A C 1
ATOM 668 O O . TRP A 1 86 ? 11.82 -11.273 -0.813 1 98.75 86 TRP A O 1
ATOM 678 N N . ASN A 1 87 ? 12.68 -13.352 -1.016 1 98.81 87 ASN A N 1
ATOM 679 C CA . ASN A 1 87 ? 13.406 -13.312 0.248 1 98.81 87 ASN A CA 1
ATOM 680 C C . ASN A 1 87 ? 14.773 -12.656 0.087 1 98.81 87 ASN A C 1
ATOM 682 O O . ASN A 1 87 ? 15.641 -13.188 -0.614 1 98.81 87 ASN A O 1
ATOM 686 N N . ASP A 1 88 ? 14.922 -11.547 0.73 1 98.62 88 ASP A N 1
ATOM 687 C CA . ASP A 1 88 ? 16.172 -10.805 0.675 1 98.62 88 ASP A CA 1
ATOM 688 C C . ASP A 1 88 ? 16.984 -11.008 1.954 1 98.62 88 ASP A C 1
ATOM 690 O O . ASP A 1 88 ? 17.672 -10.086 2.412 1 98.62 88 ASP A O 1
ATOM 694 N N . ALA A 1 89 ? 16.812 -12.055 2.662 1 98.56 89 ALA A N 1
ATOM 695 C CA . ALA A 1 89 ? 17.5 -12.375 3.908 1 98.56 89 ALA A CA 1
ATOM 696 C C . ALA A 1 89 ? 18.125 -13.766 3.844 1 98.56 89 ALA A C 1
ATOM 698 O O . ALA A 1 89 ? 17.719 -14.602 3.037 1 98.56 89 ALA A O 1
ATOM 699 N N . PRO A 1 90 ? 19.203 -14.023 4.66 1 98.44 90 PRO A N 1
ATOM 700 C CA . PRO A 1 90 ? 19.781 -15.367 4.727 1 98.44 90 PRO A CA 1
ATOM 701 C C . PRO A 1 90 ? 18.938 -16.328 5.555 1 98.44 90 PRO A C 1
ATOM 703 O O . PRO A 1 90 ? 19.266 -17.516 5.648 1 98.44 90 PRO A O 1
ATOM 706 N N . THR A 1 91 ? 17.891 -15.812 6.168 1 98.69 91 THR A N 1
ATOM 707 C CA . THR A 1 91 ? 16.953 -16.609 6.945 1 98.69 91 THR A CA 1
ATOM 708 C C . THR A 1 91 ? 15.547 -16.531 6.352 1 98.69 91 THR A C 1
ATOM 710 O O . THR A 1 91 ? 15.312 -15.781 5.398 1 98.69 91 THR A O 1
ATOM 713 N N . GLU A 1 92 ? 14.648 -17.312 6.859 1 98.81 92 GLU A N 1
ATOM 714 C CA . GLU A 1 92 ? 13.266 -17.297 6.387 1 98.81 92 GLU A CA 1
ATOM 715 C C . GLU A 1 92 ? 12.633 -15.914 6.59 1 98.81 92 GLU A C 1
ATOM 717 O O . GLU A 1 92 ? 12.844 -15.281 7.625 1 98.81 92 GLU A O 1
ATOM 722 N N . THR A 1 93 ? 11.938 -15.477 5.617 1 98.88 93 THR A N 1
ATOM 723 C CA . THR A 1 93 ? 11.125 -14.266 5.707 1 98.88 93 THR A CA 1
ATOM 724 C C . THR A 1 93 ? 9.648 -14.617 5.883 1 98.88 93 THR A C 1
ATOM 726 O O . THR A 1 93 ? 9.141 -15.523 5.227 1 98.88 93 THR A O 1
ATOM 729 N N . HIS A 1 94 ? 9 -13.945 6.84 1 98.94 94 HIS A N 1
ATOM 730 C CA . HIS A 1 94 ? 7.59 -14.164 7.156 1 98.94 94 HIS A CA 1
ATOM 731 C C . HIS A 1 94 ? 6.785 -12.875 7.035 1 98.94 94 HIS A C 1
ATOM 733 O O . HIS A 1 94 ? 7.125 -11.867 7.66 1 98.94 94 HIS A O 1
ATOM 739 N N . ALA A 1 95 ? 5.715 -12.914 6.238 1 98.94 95 ALA A N 1
ATOM 740 C CA . ALA A 1 95 ? 4.758 -11.82 6.137 1 98.94 95 ALA A CA 1
ATOM 741 C C . ALA A 1 95 ? 3.326 -12.32 6.293 1 98.94 95 ALA A C 1
ATOM 743 O O . ALA A 1 95 ? 3.027 -13.469 5.957 1 98.94 95 ALA A O 1
ATOM 744 N N . VAL A 1 96 ? 2.492 -11.5 6.816 1 98.88 96 VAL A N 1
ATOM 745 C CA .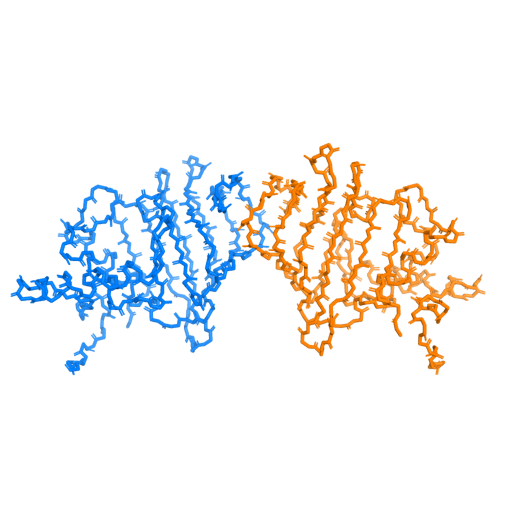 VAL A 1 96 ? 1.053 -11.719 6.723 1 98.88 96 VAL A CA 1
ATOM 746 C C . VAL A 1 96 ? 0.498 -10.961 5.516 1 98.88 96 VAL A C 1
ATOM 748 O O . VAL A 1 96 ? 0.7 -9.75 5.387 1 98.88 96 VAL A O 1
ATOM 751 N N . ILE A 1 97 ? -0.205 -11.664 4.648 1 98.94 97 ILE A N 1
ATOM 752 C CA . ILE A 1 97 ? -0.717 -11.078 3.416 1 98.94 97 ILE A CA 1
ATOM 753 C C . ILE A 1 97 ? -2.242 -11.133 3.412 1 98.94 97 ILE A C 1
ATOM 755 O O . ILE A 1 97 ? -2.836 -12.117 3.869 1 98.94 97 ILE A O 1
ATOM 759 N N . GLU A 1 98 ? -2.816 -10.125 3.008 1 98.81 98 GLU A N 1
ATOM 760 C CA . GLU A 1 98 ? -4.254 -10.055 2.768 1 98.81 98 GLU A CA 1
ATOM 761 C C . GLU A 1 98 ? -4.555 -9.648 1.328 1 98.81 98 GLU A C 1
ATOM 763 O O . GLU A 1 98 ? -4.098 -8.602 0.864 1 98.81 98 GLU A O 1
ATOM 768 N N . MET A 1 99 ? -5.266 -10.477 0.608 1 98.62 99 MET A N 1
ATOM 769 C CA . MET A 1 99 ? -5.742 -10.156 -0.735 1 98.62 99 MET A CA 1
ATOM 770 C C . MET A 1 99 ? -7.172 -9.641 -0.694 1 98.62 99 MET A C 1
ATOM 772 O O . MET A 1 99 ? -8.055 -10.273 -0.113 1 98.62 99 MET A O 1
ATOM 776 N N . ARG A 1 100 ? -7.383 -8.469 -1.311 1 98.56 100 ARG A N 1
ATOM 777 C CA . ARG A 1 100 ? -8.703 -7.848 -1.315 1 98.56 100 ARG A CA 1
ATOM 778 C C . ARG A 1 100 ? -9.117 -7.445 -2.727 1 98.56 100 ARG A C 1
ATOM 780 O O . ARG A 1 100 ? -8.414 -6.676 -3.387 1 98.56 100 ARG A O 1
ATOM 787 N N . PRO A 1 101 ? -10.336 -7.953 -3.162 1 98.5 101 PRO A N 1
ATOM 788 C CA . PRO A 1 101 ? -11.156 -9.008 -2.557 1 98.5 101 PRO A CA 1
ATOM 789 C C . PRO A 1 101 ? -10.5 -10.383 -2.633 1 98.5 101 PRO A C 1
ATOM 791 O O . PRO A 1 101 ? -9.391 -10.516 -3.168 1 98.5 101 PRO A O 1
ATOM 794 N N . ALA A 1 102 ? -11.047 -11.344 -2.072 1 98.31 102 ALA A N 1
ATOM 795 C CA . ALA A 1 102 ? -10.461 -12.68 -2.02 1 98.31 102 ALA A CA 1
ATOM 796 C C . ALA A 1 102 ? -10.453 -13.328 -3.402 1 98.31 102 ALA A C 1
ATOM 798 O O . ALA A 1 102 ? -9.469 -13.969 -3.785 1 98.31 102 ALA A O 1
ATOM 799 N N . LEU A 1 103 ? -11.609 -13.148 -4.055 1 98 103 LEU A N 1
ATOM 800 C CA . LEU A 1 103 ? -11.844 -13.891 -5.289 1 98 103 LEU A CA 1
ATOM 801 C C . LEU A 1 103 ? -11.492 -15.359 -5.117 1 98 103 LEU A C 1
ATOM 803 O O . LEU A 1 103 ? -11.859 -15.977 -4.113 1 98 103 LEU A O 1
ATOM 807 N N . ASP A 1 104 ? -10.875 -15.961 -6.133 1 96.81 104 ASP A N 1
ATOM 808 C CA . ASP A 1 104 ? -10.523 -17.375 -6.016 1 96.81 104 ASP A CA 1
ATOM 809 C C . ASP A 1 104 ? -9.023 -17.547 -5.801 1 96.81 104 ASP A C 1
ATOM 811 O O . ASP A 1 104 ? -8.422 -18.5 -6.305 1 96.81 104 ASP A O 1
ATOM 815 N N . ALA A 1 105 ? -8.461 -16.672 -5.094 1 97.5 105 ALA A N 1
ATOM 816 C CA . ALA A 1 105 ? -7.008 -16.656 -4.914 1 97.5 105 ALA A CA 1
ATOM 817 C C . ALA A 1 105 ? -6.523 -17.906 -4.191 1 97.5 105 ALA A C 1
ATOM 819 O O . ALA A 1 105 ? -5.457 -18.438 -4.508 1 97.5 105 ALA A O 1
ATOM 820 N N . ARG A 1 106 ? -7.242 -18.312 -3.211 1 96.31 106 ARG A N 1
ATOM 821 C CA . ARG A 1 106 ? -6.828 -19.516 -2.504 1 96.31 106 ARG A CA 1
ATOM 822 C C . ARG A 1 106 ? -6.688 -20.688 -3.463 1 96.31 106 ARG A C 1
ATOM 824 O O . ARG A 1 106 ? -5.688 -21.406 -3.426 1 96.31 106 ARG A O 1
ATOM 831 N N . THR A 1 107 ? -7.695 -20.859 -4.277 1 95.94 107 THR A N 1
ATOM 832 C CA . THR A 1 107 ? -7.668 -21.969 -5.23 1 95.94 107 THR A CA 1
ATOM 833 C C . THR A 1 107 ? -6.516 -21.797 -6.219 1 95.94 107 THR A C 1
ATOM 835 O O . THR A 1 107 ? -5.906 -22.781 -6.645 1 95.94 107 THR A O 1
ATOM 838 N N . LEU A 1 108 ? -6.25 -20.594 -6.59 1 96.81 108 LEU A N 1
ATOM 839 C CA . LEU A 1 108 ? -5.105 -20.344 -7.457 1 96.81 108 LEU A CA 1
ATOM 840 C C . LEU A 1 108 ? -3.811 -20.812 -6.809 1 96.81 108 LEU A C 1
ATOM 842 O O . LEU A 1 108 ? -3.016 -21.516 -7.441 1 96.81 108 LEU A O 1
ATOM 846 N N . PHE A 1 109 ? -3.637 -20.422 -5.547 1 96.88 109 PHE A N 1
ATOM 847 C CA . PHE A 1 109 ? -2.432 -20.828 -4.832 1 96.88 109 PHE A CA 1
ATOM 848 C C . PHE A 1 109 ? -2.367 -22.344 -4.707 1 96.88 109 PHE A C 1
ATOM 850 O O . PHE A 1 109 ? -1.318 -22.953 -4.941 1 96.88 109 PHE A O 1
ATOM 857 N N . GLU A 1 110 ? -3.494 -22.906 -4.359 1 96.06 110 GLU A N 1
ATOM 858 C CA . GLU A 1 110 ? -3.541 -24.359 -4.219 1 96.06 110 GLU A CA 1
ATOM 859 C C . GLU A 1 110 ? -3.176 -25.047 -5.531 1 96.06 110 GLU A C 1
ATOM 861 O O . GLU A 1 110 ? -2.449 -26.047 -5.531 1 96.06 110 GLU A O 1
ATOM 866 N N . THR A 1 111 ? -3.643 -24.516 -6.594 1 96.44 111 THR A N 1
ATOM 867 C CA . THR A 1 111 ? -3.385 -25.094 -7.91 1 96.44 111 THR A CA 1
ATOM 868 C C . THR A 1 111 ? -1.905 -24.969 -8.266 1 96.44 111 THR A C 1
ATOM 870 O O . THR A 1 111 ? -1.261 -25.969 -8.594 1 96.44 111 THR A O 1
ATOM 873 N N . MET A 1 112 ? -1.377 -23.812 -8.117 1 96.62 112 MET A N 1
ATOM 874 C CA . MET A 1 112 ? 0.007 -23.562 -8.516 1 96.62 112 MET A CA 1
ATOM 875 C C . MET A 1 112 ? 0.975 -24.328 -7.617 1 96.62 112 MET A C 1
ATOM 877 O O . MET A 1 112 ? 1.942 -24.922 -8.102 1 96.62 112 MET A O 1
ATOM 881 N N . TYR A 1 113 ? 0.729 -24.312 -6.359 1 96.31 113 TYR A N 1
ATOM 882 C CA . TYR A 1 113 ? 1.597 -25.016 -5.414 1 96.31 113 TYR A CA 1
ATOM 883 C C . TYR A 1 113 ? 1.472 -26.516 -5.566 1 96.31 113 TYR A C 1
ATOM 885 O O . TYR A 1 113 ? 2.461 -27.25 -5.438 1 96.31 113 TYR A O 1
ATOM 893 N N . GLY A 1 114 ? 0.216 -26.938 -5.762 1 95.81 114 GLY A N 1
ATOM 894 C CA . GLY A 1 114 ? 0.011 -28.359 -6.004 1 95.81 114 GLY A CA 1
ATOM 895 C C . GLY A 1 114 ? 0.757 -28.875 -7.223 1 95.81 114 GLY A C 1
ATOM 896 O O . GLY A 1 114 ? 1.386 -29.922 -7.172 1 95.81 114 GLY A O 1
ATOM 897 N N . LEU A 1 115 ? 0.692 -28.125 -8.328 1 97 115 LEU A N 1
ATOM 898 C CA . LEU A 1 115 ? 1.435 -28.484 -9.531 1 97 115 LEU A CA 1
ATOM 899 C C . LEU A 1 115 ? 2.93 -28.578 -9.242 1 97 115 LEU A C 1
ATOM 901 O O . LEU A 1 115 ? 3.604 -29.5 -9.719 1 97 115 LEU A O 1
ATOM 905 N N . ALA A 1 116 ? 3.445 -27.656 -8.477 1 96.56 116 ALA A N 1
ATOM 906 C CA . ALA A 1 116 ? 4.863 -27.672 -8.125 1 96.56 116 ALA A CA 1
ATOM 907 C C . ALA A 1 116 ? 5.215 -28.891 -7.281 1 96.56 116 ALA A C 1
ATOM 909 O O . ALA A 1 116 ? 6.246 -29.531 -7.504 1 96.56 116 ALA A O 1
ATOM 910 N N . ARG A 1 117 ? 4.418 -29.219 -6.348 1 94.69 117 ARG A N 1
ATOM 911 C CA . ARG A 1 117 ? 4.645 -30.375 -5.469 1 94.69 117 ARG A CA 1
ATOM 912 C C . ARG A 1 117 ? 4.676 -31.672 -6.262 1 94.69 117 ARG A C 1
ATOM 914 O O . ARG A 1 117 ? 5.434 -32.594 -5.934 1 94.69 117 ARG A O 1
ATOM 921 N N . ASP A 1 118 ? 3.855 -31.641 -7.316 1 96.19 118 ASP A N 1
ATOM 922 C CA . ASP A 1 118 ? 3.768 -32.844 -8.156 1 96.19 118 ASP A CA 1
ATOM 923 C C . ASP A 1 118 ? 4.887 -32.844 -9.195 1 96.19 118 ASP A C 1
ATOM 925 O O . ASP A 1 118 ? 4.922 -33.75 -10.055 1 96.19 118 ASP A O 1
ATOM 929 N N . GLY A 1 119 ? 5.711 -31.859 -9.172 1 96.06 119 GLY A N 1
ATOM 930 C CA . GLY A 1 119 ? 6.816 -31.797 -10.117 1 96.06 119 GLY A CA 1
ATOM 931 C C . GLY A 1 119 ? 6.387 -31.359 -11.508 1 96.06 119 GLY A C 1
ATOM 932 O O . GLY A 1 119 ? 7.059 -31.656 -12.5 1 96.06 119 GLY A O 1
ATOM 933 N N . LYS A 1 120 ? 5.293 -30.719 -11.586 1 96.62 120 LYS A N 1
ATOM 934 C CA . LYS A 1 120 ? 4.727 -30.344 -12.875 1 96.62 120 LYS A CA 1
ATOM 935 C C . LYS A 1 120 ? 5.008 -28.891 -13.211 1 96.62 120 LYS A C 1
ATOM 937 O O . LYS A 1 120 ? 4.312 -28.281 -14.023 1 96.62 120 LYS A O 1
ATOM 942 N N . THR A 1 121 ? 5.906 -28.312 -12.539 1 96.56 121 THR A N 1
ATOM 943 C CA . THR A 1 121 ? 6.391 -26.984 -12.867 1 96.56 121 THR A CA 1
ATOM 944 C C . THR A 1 121 ? 7.891 -27 -13.148 1 96.56 121 THR A C 1
ATOM 946 O O . THR A 1 121 ? 8.57 -27.984 -12.844 1 96.56 121 THR A O 1
ATOM 949 N N . ARG A 1 122 ? 8.352 -25.969 -13.781 1 94.12 122 ARG A N 1
ATOM 950 C CA . ARG A 1 122 ? 9.781 -25.734 -13.93 1 94.12 122 ARG A CA 1
ATOM 951 C C . ARG A 1 122 ? 10.414 -25.312 -12.609 1 94.12 122 ARG A C 1
ATOM 953 O O . ARG A 1 122 ? 9.711 -25.125 -11.609 1 94.12 122 ARG A O 1
ATOM 960 N N . ARG A 1 123 ? 11.742 -25.141 -12.688 1 88.94 123 ARG A N 1
ATOM 961 C CA . ARG A 1 123 ? 12.477 -24.828 -11.461 1 88.94 123 ARG A CA 1
ATOM 962 C C . ARG A 1 123 ? 12.094 -23.453 -10.922 1 88.94 123 ARG A C 1
ATOM 964 O O . ARG A 1 123 ? 12.211 -23.203 -9.719 1 88.94 123 ARG A O 1
ATOM 971 N N . TRP A 1 124 ? 11.562 -22.672 -11.75 1 88.69 124 TRP A N 1
ATOM 972 C CA . TRP A 1 124 ? 11.234 -21.312 -11.32 1 88.69 124 TRP A CA 1
ATOM 973 C C . TRP A 1 124 ? 9.758 -21.203 -10.953 1 88.69 124 TRP A C 1
ATOM 975 O O . TRP A 1 124 ? 9.266 -20.109 -10.656 1 88.69 124 TRP A O 1
ATOM 985 N N . GLY A 1 125 ? 9.016 -22.297 -11.023 1 92 125 GLY A N 1
ATOM 986 C CA . GLY A 1 125 ? 7.715 -22.328 -10.375 1 92 125 GLY A CA 1
ATOM 987 C C . GLY A 1 125 ? 6.559 -22.25 -11.352 1 92 125 GLY A C 1
ATOM 988 O O . GLY A 1 125 ? 5.398 -22.422 -10.961 1 92 125 GLY A O 1
ATOM 989 N N . LEU A 1 126 ? 6.805 -22.078 -12.578 1 95.25 126 LEU A N 1
ATOM 990 C CA . LEU A 1 126 ? 5.727 -22 -13.555 1 95.25 126 LEU A CA 1
ATOM 991 C C . LEU A 1 126 ? 5.566 -23.328 -14.305 1 95.25 126 LEU A C 1
ATOM 993 O O . LEU A 1 126 ? 6.555 -23.984 -14.625 1 95.25 126 LEU A O 1
ATOM 997 N N . PRO A 1 127 ? 4.336 -23.672 -14.578 1 96.75 127 PRO A N 1
ATOM 998 C CA . PRO A 1 127 ? 4.113 -24.891 -15.375 1 96.75 127 PRO A CA 1
ATOM 999 C C . PRO A 1 127 ? 4.371 -24.672 -16.859 1 96.75 127 PRO A C 1
ATOM 1001 O O . PRO A 1 127 ? 4.75 -23.562 -17.266 1 96.75 127 PRO A O 1
ATOM 1004 N N . GLY A 1 128 ? 4.277 -25.75 -17.594 1 95.81 128 GLY A N 1
ATOM 1005 C CA . GLY A 1 128 ? 4.41 -25.625 -19.031 1 95.81 128 GLY A CA 1
ATOM 1006 C C . GLY A 1 128 ? 3.4 -24.672 -19.641 1 95.81 128 GLY A C 1
ATOM 1007 O O . GLY A 1 128 ? 2.418 -24.297 -19 1 95.81 128 GLY A O 1
ATOM 1008 N N . PRO A 1 129 ? 3.625 -24.312 -20.906 1 96.12 129 PRO A N 1
ATOM 1009 C CA . PRO A 1 129 ? 2.832 -23.234 -21.5 1 96.12 129 PRO A CA 1
ATOM 1010 C C . PRO A 1 129 ? 1.351 -23.594 -21.625 1 96.12 129 PRO A C 1
ATOM 1012 O O . PRO A 1 129 ? 0.489 -22.719 -21.422 1 96.12 129 PRO A O 1
ATOM 1015 N N . LEU A 1 130 ? 1.003 -24.812 -21.906 1 97.88 130 LEU A N 1
ATOM 1016 C CA . LEU A 1 130 ? -0.4 -25.203 -22.031 1 97.88 130 LEU A CA 1
ATOM 1017 C C . LEU A 1 130 ? -1.101 -25.141 -20.672 1 97.88 130 LEU A C 1
ATOM 1019 O O . LEU A 1 130 ? -2.193 -24.578 -20.562 1 97.88 130 LEU A O 1
ATOM 1023 N N . GLN A 1 131 ? -0.446 -25.688 -19.641 1 98.12 131 GLN A N 1
ATOM 1024 C CA . GLN A 1 131 ? -0.991 -25.656 -18.297 1 98.12 131 GLN A CA 1
ATOM 1025 C C . GLN A 1 131 ? -1.075 -24.219 -17.781 1 98.12 131 GLN A C 1
ATOM 1027 O O . GLN A 1 131 ? -2.053 -23.844 -17.125 1 98.12 131 GLN A O 1
ATOM 1032 N N . LEU A 1 132 ? -0.074 -23.469 -18.094 1 96.88 132 LEU A N 1
ATOM 1033 C CA . LEU A 1 132 ? -0.064 -22.062 -17.672 1 96.88 132 LEU A CA 1
ATOM 1034 C C . LEU A 1 132 ? -1.224 -21.297 -18.312 1 96.88 132 LEU A C 1
ATOM 1036 O O . LEU A 1 132 ? -1.885 -20.5 -17.641 1 96.88 132 LEU A O 1
ATOM 1040 N N . ALA A 1 133 ? -1.471 -21.516 -19.547 1 97.62 133 ALA A N 1
ATOM 1041 C CA . ALA A 1 133 ? -2.568 -20.859 -20.234 1 97.62 133 ALA A CA 1
ATOM 1042 C C . ALA A 1 133 ? -3.912 -21.203 -19.609 1 97.62 133 ALA A C 1
ATOM 1044 O O . ALA A 1 133 ? -4.797 -20.359 -19.484 1 97.62 133 ALA A O 1
ATOM 1045 N N . VAL A 1 134 ? -4.086 -22.453 -19.25 1 98.25 134 VAL A N 1
ATOM 1046 C CA . VAL A 1 134 ? -5.336 -22.906 -18.641 1 98.25 134 VAL A CA 1
ATOM 1047 C C . VAL A 1 134 ? -5.535 -22.234 -17.297 1 98.25 134 VAL A C 1
ATOM 1049 O O . VAL A 1 134 ? -6.633 -21.766 -16.984 1 98.25 134 VAL A O 1
ATOM 1052 N N . VAL A 1 135 ? -4.453 -22.156 -16.516 1 97.44 135 VAL A N 1
ATOM 1053 C CA . VAL A 1 135 ? -4.527 -21.5 -15.219 1 97.44 135 VAL A CA 1
ATOM 1054 C C . VAL A 1 135 ? -4.801 -20.016 -15.398 1 97.44 135 VAL A C 1
ATOM 1056 O O . VAL A 1 135 ? -5.652 -19.438 -14.703 1 97.44 135 VAL A O 1
ATOM 1059 N N . ALA A 1 136 ? -4.125 -19.391 -16.312 1 96.69 136 ALA A N 1
ATOM 1060 C CA . ALA A 1 136 ? -4.285 -17.969 -16.594 1 96.69 136 ALA A CA 1
ATOM 1061 C C . ALA A 1 136 ? -5.715 -17.641 -17.016 1 96.69 136 ALA A C 1
ATOM 1063 O O . ALA A 1 136 ? -6.262 -16.594 -16.656 1 96.69 136 ALA A O 1
ATOM 1064 N N . ASP A 1 137 ? -6.258 -18.516 -17.781 1 97.62 137 ASP A N 1
ATOM 1065 C CA . ASP A 1 137 ? -7.629 -18.328 -18.25 1 97.62 137 ASP A CA 1
ATOM 1066 C C . ASP A 1 137 ? -8.625 -18.516 -17.094 1 97.62 137 ASP A C 1
ATOM 1068 O O . ASP A 1 137 ? -9.578 -17.75 -16.984 1 97.62 137 ASP A O 1
ATOM 1072 N N . GLU A 1 138 ? -8.367 -19.516 -16.328 1 97.38 138 GLU A N 1
ATOM 1073 C CA . GLU A 1 138 ? -9.258 -19.844 -15.219 1 97.38 138 GLU A CA 1
ATOM 1074 C C . GLU A 1 138 ? -9.281 -18.734 -14.172 1 97.38 138 GLU A C 1
ATOM 1076 O O . GLU A 1 138 ? -10.328 -18.438 -13.602 1 97.38 138 GLU A O 1
ATOM 1081 N N . PHE A 1 139 ? -8.188 -18.141 -13.906 1 97.5 139 PHE A N 1
ATOM 1082 C CA . PHE A 1 139 ? -8.023 -17.156 -12.836 1 97.5 139 PHE A CA 1
ATOM 1083 C C . PHE A 1 139 ? -7.695 -15.781 -13.398 1 97.5 139 PHE A C 1
ATOM 1085 O O . PHE A 1 139 ? -6.875 -15.055 -12.836 1 97.5 139 PHE A O 1
ATOM 1092 N N . ARG A 1 140 ? -8.352 -15.453 -14.492 1 96.38 140 ARG A N 1
ATOM 1093 C CA . ARG A 1 140 ? -8.039 -14.242 -15.242 1 96.38 140 ARG A CA 1
ATOM 1094 C C . ARG A 1 140 ? -8.352 -12.992 -14.422 1 96.38 140 ARG A C 1
ATOM 1096 O O . ARG A 1 140 ? -7.828 -11.914 -14.703 1 96.38 140 ARG A O 1
ATOM 1103 N N . GLU A 1 141 ? -9.133 -13.102 -13.383 1 96.19 141 GLU A N 1
ATOM 1104 C CA . GLU A 1 141 ? -9.453 -11.969 -12.523 1 96.19 141 GLU A CA 1
ATOM 1105 C C . GLU A 1 141 ? -8.445 -11.828 -11.391 1 96.19 141 GLU A C 1
ATOM 1107 O O . GLU A 1 141 ? -8.367 -10.781 -10.742 1 96.19 141 GLU A O 1
ATOM 1112 N N . GLU A 1 142 ? -7.605 -12.898 -11.125 1 97 142 GLU A N 1
ATOM 1113 C CA . GLU A 1 142 ? -6.66 -12.938 -10.016 1 97 142 GLU A CA 1
ATOM 1114 C C . GLU A 1 142 ? -5.238 -12.641 -10.484 1 97 142 GLU A C 1
ATOM 1116 O O . GLU A 1 142 ? -4.426 -12.109 -9.727 1 97 142 GLU A O 1
ATOM 1121 N N . LEU A 1 143 ? -5.035 -12.984 -11.703 1 95.62 143 LEU A N 1
ATOM 1122 C CA . LEU A 1 143 ? -3.633 -13.031 -12.109 1 95.62 143 LEU A CA 1
ATOM 1123 C C . LEU A 1 143 ? -3.475 -12.594 -13.562 1 95.62 143 LEU A C 1
ATOM 1125 O O . LEU A 1 143 ? -4.262 -12.984 -14.422 1 95.62 143 LEU A O 1
ATOM 1129 N N . ALA A 1 144 ? -2.529 -11.766 -13.836 1 96.44 144 ALA A N 1
ATOM 1130 C CA . ALA A 1 144 ? -2.016 -11.422 -15.164 1 96.44 144 ALA A CA 1
ATOM 1131 C C . ALA A 1 144 ? -0.514 -11.156 -15.117 1 96.44 144 ALA A C 1
ATOM 1133 O O . ALA A 1 144 ? 0.048 -10.914 -14.047 1 96.44 144 ALA A O 1
ATOM 1134 N N . PHE A 1 145 ? 0.096 -11.312 -16.219 1 94.69 145 PHE A N 1
ATOM 1135 C CA . PHE A 1 145 ? 1.532 -11.07 -16.281 1 94.69 145 PHE A CA 1
ATOM 1136 C C . PHE A 1 145 ? 1.821 -9.648 -16.734 1 94.69 145 PHE A C 1
ATOM 1138 O O . PHE A 1 145 ? 1.133 -9.117 -17.625 1 94.69 145 PHE A O 1
ATOM 1145 N N . ALA A 1 146 ? 2.848 -9.094 -16.141 1 94.12 146 ALA A N 1
ATOM 1146 C CA . ALA A 1 146 ? 3.213 -7.723 -16.484 1 94.12 146 ALA A CA 1
ATOM 1147 C C . ALA A 1 146 ? 3.848 -7.66 -17.875 1 94.12 146 ALA A C 1
ATOM 1149 O O . ALA A 1 146 ? 4.438 -8.641 -18.328 1 94.12 146 ALA A O 1
ATOM 1150 N N . GLY A 1 147 ? 3.717 -6.551 -18.594 1 90.31 147 GLY A N 1
ATOM 1151 C CA . GLY A 1 147 ? 4.391 -6.332 -19.859 1 90.31 147 GLY A CA 1
ATOM 1152 C C . GLY A 1 147 ? 3.521 -6.652 -21.062 1 90.31 147 GLY A C 1
ATOM 1153 O O . GLY A 1 147 ? 3.883 -6.344 -22.203 1 90.31 147 GLY A O 1
ATOM 1154 N N . VAL A 1 148 ? 2.479 -7.434 -20.828 1 89.56 148 VAL A N 1
ATOM 1155 C CA . VAL A 1 148 ? 1.523 -7.715 -21.891 1 89.56 148 VAL A CA 1
ATOM 1156 C C . VAL A 1 148 ? 0.158 -7.141 -21.531 1 89.56 148 VAL A C 1
ATOM 1158 O O . VAL A 1 148 ? -0.361 -7.398 -20.438 1 89.56 148 VAL A O 1
ATOM 1161 N N . PRO A 1 149 ? -0.386 -6.375 -22.453 1 93.5 149 PRO A N 1
ATOM 1162 C CA . PRO A 1 149 ? -1.721 -5.859 -22.141 1 93.5 149 PRO A CA 1
ATOM 1163 C C . PRO A 1 149 ? -2.703 -6.961 -21.75 1 93.5 149 PRO A C 1
ATOM 1165 O O . PRO A 1 149 ? -2.748 -8.008 -22.406 1 93.5 149 PRO A O 1
ATOM 1168 N N . VAL A 1 150 ? -3.467 -6.727 -20.734 1 92.81 150 VAL A N 1
ATOM 1169 C CA . VAL A 1 150 ? -4.309 -7.73 -20.109 1 92.81 150 VAL A CA 1
ATOM 1170 C C . VAL A 1 150 ? -5.312 -8.281 -21.109 1 92.81 150 VAL A C 1
ATOM 1172 O O . VAL A 1 150 ? -5.48 -9.5 -21.219 1 92.81 150 VAL A O 1
ATOM 1175 N N . PRO A 1 151 ? -5.973 -7.426 -22 1 93.81 151 PRO A N 1
ATOM 1176 C CA . PRO A 1 151 ? -6.922 -7.992 -22.969 1 93.81 151 PRO A CA 1
ATOM 1177 C C . PRO A 1 151 ? -6.262 -8.953 -23.953 1 93.81 151 PRO A C 1
ATOM 1179 O O . PRO A 1 151 ? -6.867 -9.961 -24.328 1 93.81 151 PRO A O 1
ATOM 1182 N N . ILE A 1 152 ? -5.047 -8.68 -24.328 1 95.75 152 ILE A N 1
ATOM 1183 C CA . ILE A 1 152 ? -4.324 -9.531 -25.266 1 95.75 152 ILE A CA 1
ATOM 1184 C C . ILE A 1 152 ? -3.959 -10.852 -24.594 1 95.75 152 ILE A C 1
ATOM 1186 O O . ILE A 1 152 ? -4.141 -11.922 -25.172 1 95.75 152 ILE A O 1
ATOM 1190 N N . GLN A 1 153 ? -3.443 -10.805 -23.375 1 94.81 153 GLN A N 1
ATOM 1191 C CA . GLN A 1 153 ? -3.045 -12.031 -22.703 1 94.81 153 GLN A CA 1
ATOM 1192 C C . GLN A 1 153 ? -4.258 -12.898 -22.375 1 94.81 153 GLN A C 1
ATOM 1194 O O . GLN A 1 153 ? -4.184 -14.125 -22.422 1 94.81 153 GLN A O 1
ATOM 1199 N N . ARG A 1 154 ? -5.383 -12.242 -22.109 1 95.69 154 ARG A N 1
ATOM 1200 C CA . ARG A 1 154 ? -6.598 -13 -21.844 1 95.69 154 ARG A CA 1
ATOM 1201 C C . ARG A 1 154 ? -7.059 -13.758 -23.078 1 95.69 154 ARG A C 1
ATOM 1203 O O . ARG A 1 154 ? -7.453 -14.922 -23 1 95.69 154 ARG A O 1
ATOM 1210 N N . ALA A 1 155 ? -7.016 -13.039 -24.203 1 96.75 155 ALA A N 1
ATOM 1211 C CA . ALA A 1 155 ? -7.402 -13.672 -25.453 1 96.75 155 ALA A CA 1
ATOM 1212 C C . ALA A 1 155 ? -6.473 -14.828 -25.797 1 96.75 155 ALA A C 1
ATOM 1214 O O . ALA A 1 155 ? -6.93 -15.906 -26.188 1 96.75 155 ALA A O 1
ATOM 1215 N N . LEU A 1 156 ? -5.211 -14.609 -25.625 1 96.62 156 LEU A N 1
ATOM 1216 C CA . LEU A 1 156 ? -4.227 -15.648 -25.906 1 96.62 156 LEU A CA 1
ATOM 1217 C C . LEU A 1 156 ? -4.41 -16.844 -24.984 1 96.62 156 LEU A C 1
ATOM 1219 O O . LEU A 1 156 ? -4.379 -18 -25.422 1 96.62 156 LEU A O 1
ATOM 1223 N N . ALA A 1 157 ? -4.59 -16.562 -23.719 1 97.38 157 ALA A N 1
ATOM 1224 C CA . ALA A 1 157 ? -4.785 -17.625 -22.734 1 97.38 157 ALA A CA 1
ATOM 1225 C C . ALA A 1 157 ? -6.043 -18.438 -23.047 1 97.38 157 ALA A C 1
ATOM 1227 O O . ALA A 1 157 ? -6.039 -19.672 -22.953 1 97.38 157 ALA A O 1
ATOM 1228 N N . SER A 1 158 ? -7.074 -17.734 -23.422 1 97 158 SER A N 1
ATOM 1229 C CA . SER A 1 158 ? -8.328 -18.406 -23.734 1 97 158 SER A CA 1
ATOM 1230 C C . SER A 1 158 ? -8.172 -19.312 -24.953 1 97 158 SER A C 1
ATOM 1232 O O . SER A 1 158 ? -8.664 -20.438 -24.969 1 97 158 SER A O 1
ATOM 1234 N N . GLY A 1 159 ? -7.523 -18.812 -25.953 1 97.31 159 GLY A N 1
ATOM 1235 C CA . GLY A 1 159 ? -7.277 -19.625 -27.141 1 97.31 159 GLY A CA 1
ATOM 1236 C C . GLY A 1 159 ? -6.441 -20.859 -26.859 1 97.31 159 GLY A C 1
ATOM 1237 O O . GLY A 1 159 ? -6.82 -21.969 -27.234 1 97.31 159 GLY A O 1
ATOM 1238 N N . VAL A 1 160 ? -5.363 -20.688 -26.125 1 97.75 160 VAL A N 1
ATOM 1239 C CA . VAL A 1 160 ? -4.414 -21.766 -25.844 1 97.75 160 VAL A CA 1
ATOM 1240 C C . VAL A 1 160 ? -5.012 -22.734 -24.828 1 97.75 160 VAL A C 1
ATOM 1242 O O . VAL A 1 160 ? -4.734 -23.938 -24.859 1 97.75 160 VAL A O 1
ATOM 1245 N N . SER A 1 161 ? -5.863 -22.172 -23.969 1 97.81 161 SER A N 1
ATOM 1246 C CA . SER A 1 161 ? -6.453 -23 -22.906 1 97.81 161 SER A CA 1
ATOM 1247 C C . SER A 1 161 ? -7.332 -24.094 -23.5 1 97.81 161 SER A C 1
ATOM 1249 O O . SER A 1 161 ? -7.441 -25.188 -22.922 1 97.81 161 SER A O 1
ATOM 1251 N N . THR A 1 162 ? -7.98 -23.828 -24.641 1 97.25 162 THR A N 1
ATOM 1252 C CA . THR A 1 162 ? -8.797 -24.828 -25.297 1 97.25 162 THR A CA 1
ATOM 1253 C C . THR A 1 162 ? -7.957 -26.062 -25.656 1 97.25 162 THR A C 1
ATOM 1255 O O . THR A 1 162 ? -8.383 -27.203 -25.422 1 97.25 162 THR A O 1
ATOM 1258 N N . VAL A 1 163 ? -6.781 -25.844 -26.141 1 97.62 163 VAL A N 1
ATOM 1259 C CA . VAL A 1 163 ? -5.863 -26.922 -26.484 1 97.62 163 VAL A CA 1
ATOM 1260 C C . VAL A 1 163 ? -5.367 -27.609 -25.219 1 97.62 163 VAL A C 1
ATOM 1262 O O . VAL A 1 163 ? -5.316 -28.844 -25.156 1 97.62 163 VAL A O 1
ATOM 1265 N N . GLY A 1 164 ? -5.062 -26.812 -24.172 1 97.94 164 GLY A N 1
ATOM 1266 C CA . GLY A 1 164 ? -4.598 -27.344 -22.906 1 97.94 164 GLY A CA 1
ATOM 1267 C C . GLY A 1 164 ? -5.605 -28.281 -22.25 1 97.94 164 GLY A C 1
ATOM 1268 O O . GLY A 1 164 ? -5.242 -29.344 -21.75 1 97.94 164 GLY A O 1
ATOM 1269 N N . ARG A 1 165 ? -6.762 -27.859 -22.312 1 97.44 165 ARG A N 1
ATOM 1270 C CA . ARG A 1 165 ? -7.809 -28.672 -21.688 1 97.44 165 ARG A CA 1
ATOM 1271 C C . ARG A 1 165 ? -8.039 -29.953 -22.453 1 97.44 165 ARG A C 1
ATOM 1273 O O . ARG A 1 165 ? -8.344 -31 -21.859 1 97.44 165 ARG A O 1
ATOM 1280 N N . ARG A 1 166 ? -7.852 -29.953 -23.766 1 97.25 166 ARG A N 1
ATOM 1281 C CA . ARG A 1 166 ? -8.023 -31.141 -24.578 1 97.25 166 ARG A CA 1
ATOM 1282 C C . ARG A 1 166 ? -6.949 -32.188 -24.266 1 97.25 166 ARG A C 1
ATOM 1284 O O . ARG A 1 166 ? -7.203 -33.375 -24.359 1 97.25 166 ARG A O 1
ATOM 1291 N N . VAL A 1 167 ? -5.812 -31.656 -23.844 1 97 167 VAL A N 1
ATOM 1292 C CA . VAL A 1 167 ? -4.723 -32.594 -23.578 1 97 167 VAL A CA 1
ATOM 1293 C C . VAL A 1 167 ? -4.668 -32.938 -22.094 1 97 167 VAL A C 1
ATOM 1295 O O . VAL A 1 167 ? -3.691 -33.531 -21.625 1 97 167 VAL A O 1
ATOM 1298 N N . GLY A 1 168 ? -5.594 -32.344 -21.297 1 96.56 168 GLY A N 1
ATOM 1299 C CA . GLY A 1 168 ? -5.746 -32.875 -19.938 1 96.56 168 GLY A CA 1
ATOM 1300 C C . GLY A 1 168 ? -5.43 -31.844 -18.875 1 96.56 168 GLY A C 1
ATOM 1301 O O . GLY A 1 168 ? -5.594 -32.094 -17.688 1 96.56 168 GLY A O 1
ATOM 1302 N N . CYS A 1 169 ? -4.973 -30.672 -19.281 1 97.38 169 CYS A N 1
ATOM 1303 C CA . CYS A 1 169 ? -4.703 -29.625 -18.297 1 97.38 169 CYS A CA 1
ATOM 1304 C C . CYS A 1 169 ? -5.996 -29.109 -17.688 1 97.38 169 CYS A C 1
ATOM 1306 O O . CYS A 1 169 ? -7.016 -29 -18.359 1 97.38 169 CYS A O 1
ATOM 1308 N N . GLN A 1 170 ? -5.957 -28.828 -16.391 1 96.75 170 GLN A N 1
ATOM 1309 C CA . GLN A 1 170 ? -7.09 -28.234 -15.68 1 96.75 170 GLN A CA 1
ATOM 1310 C C . GLN A 1 170 ? -6.699 -26.922 -15.023 1 96.75 170 GLN A C 1
ATOM 1312 O O . GLN A 1 170 ? -5.527 -26.688 -14.734 1 96.75 170 GLN A O 1
ATOM 1317 N N . GLY A 1 171 ? -7.734 -26.125 -14.828 1 95.62 171 GLY A N 1
ATOM 1318 C CA . GLY A 1 171 ? -7.512 -24.859 -14.133 1 95.62 171 GLY A CA 1
ATOM 1319 C C . GLY A 1 171 ? -7.547 -25 -12.617 1 95.62 171 GLY A C 1
ATOM 1320 O O . GLY A 1 171 ? -6.941 -24.203 -11.906 1 95.62 171 GLY A O 1
ATOM 1321 N N . ARG A 1 172 ? -8.305 -25.969 -12.219 1 94.38 172 ARG A N 1
ATOM 1322 C CA . ARG A 1 172 ? -8.461 -26.328 -10.812 1 94.38 172 ARG A CA 1
ATOM 1323 C C . ARG A 1 172 ? -8.367 -27.828 -10.609 1 94.38 172 ARG A C 1
ATOM 1325 O O . ARG A 1 172 ? -8.93 -28.609 -11.398 1 94.38 172 ARG A O 1
ATOM 1332 N N . TYR A 1 173 ? -7.625 -28.172 -9.609 1 93.69 173 TYR A N 1
ATOM 1333 C CA . TYR A 1 173 ? -7.523 -29.578 -9.266 1 93.69 173 TYR A CA 1
ATOM 1334 C C . TYR A 1 173 ? -8.094 -29.844 -7.875 1 93.69 173 TYR A C 1
ATOM 1336 O O . TYR A 1 173 ? -7.582 -29.328 -6.879 1 93.69 173 TYR A O 1
ATOM 1344 N N . SER A 1 174 ? -9.062 -30.625 -7.766 1 90.12 174 SER A N 1
ATOM 1345 C CA . SER A 1 174 ? -9.719 -30.922 -6.496 1 90.12 174 SER A CA 1
ATOM 1346 C C . SER A 1 174 ? -8.734 -31.547 -5.508 1 90.12 174 SER A C 1
ATOM 1348 O O . SER A 1 174 ? -8.852 -31.344 -4.297 1 90.12 174 SER A O 1
ATOM 1350 N N . ARG A 1 175 ? -7.828 -32.281 -6.02 1 90.5 175 ARG A N 1
ATOM 1351 C CA . ARG A 1 175 ? -6.879 -33 -5.152 1 90.5 175 ARG A CA 1
ATOM 1352 C C . ARG A 1 175 ? -5.996 -32 -4.406 1 90.5 175 ARG A C 1
ATOM 1354 O O . ARG A 1 175 ? -5.422 -32.312 -3.367 1 90.5 175 ARG A O 1
ATOM 1361 N N . TYR A 1 176 ? -5.918 -30.828 -4.953 1 91.19 176 TYR A N 1
ATOM 1362 C CA . TYR A 1 176 ? -5.07 -29.828 -4.301 1 91.19 176 TYR A CA 1
ATOM 1363 C C . TYR A 1 176 ? -5.859 -29.031 -3.268 1 91.19 176 TYR A C 1
ATOM 1365 O O . TYR A 1 176 ? -5.277 -28.438 -2.357 1 91.19 176 TYR A O 1
ATOM 1373 N N . SER A 1 177 ? -7.199 -28.75 -3.428 1 79.62 177 SER A N 1
ATOM 1374 C CA . SER A 1 177 ? -8.023 -27.906 -2.574 1 79.62 177 SER A CA 1
ATOM 1375 C C . SER A 1 177 ? -8.68 -28.703 -1.457 1 79.62 177 SER A C 1
ATOM 1377 O O . SER A 1 177 ? -9.148 -28.141 -0.468 1 79.62 177 SER A O 1
ATOM 1379 N N . GLY A 1 178 ? -8.5 -29.859 -1.352 1 64.06 178 GLY A N 1
ATOM 1380 C CA . GLY A 1 178 ? -9.289 -30.703 -0.466 1 64.06 178 GLY A CA 1
ATOM 1381 C C . GLY A 1 178 ? -10.773 -30.641 -0.744 1 64.06 178 GLY A C 1
ATOM 1382 O O . GLY A 1 178 ? -11.578 -31.156 0.036 1 64.06 178 GLY A O 1
ATOM 1383 N N . LEU A 1 179 ? -11.242 -29.625 -1.552 1 53.22 179 LEU A N 1
ATOM 1384 C CA . LEU A 1 179 ? -12.672 -29.5 -1.82 1 53.22 179 LEU A CA 1
ATOM 1385 C C . LEU A 1 179 ? -13.07 -30.344 -3.029 1 53.22 179 LEU A C 1
ATOM 1387 O O . LEU A 1 179 ? -12.273 -30.547 -3.943 1 53.22 179 LEU A O 1
ATOM 1391 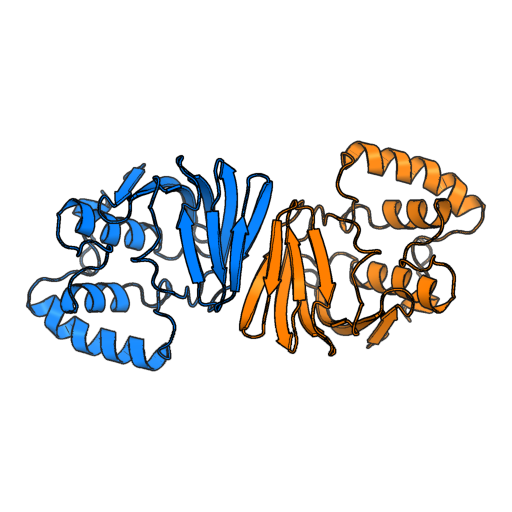N N . PRO A 1 180 ? -14.219 -30.969 -2.912 1 46.22 180 PRO A N 1
ATOM 1392 C CA . PRO A 1 180 ? -14.766 -31.641 -4.094 1 46.22 180 PRO A CA 1
ATOM 1393 C C . PRO A 1 180 ? -14.922 -30.703 -5.289 1 46.22 180 PRO A C 1
ATOM 1395 O O . PRO A 1 180 ? -15.273 -29.531 -5.117 1 46.22 180 PRO A O 1
ATOM 1398 N N . VAL A 1 181 ? -14.164 -30.781 -6.453 1 44.59 181 VAL A N 1
ATOM 1399 C CA . VAL A 1 181 ? -14.227 -30 -7.68 1 44.59 181 VAL A CA 1
ATOM 1400 C C . VAL A 1 181 ? -15.617 -30.125 -8.305 1 44.59 181 VAL A C 1
ATOM 1402 O O . VAL A 1 181 ? -16.062 -31.234 -8.602 1 44.59 181 VAL A O 1
ATOM 1405 N N . GLU A 1 182 ? -16.516 -29.266 -7.984 1 39.88 182 GLU A N 1
ATOM 1406 C CA . GLU A 1 182 ? -17.797 -29.391 -8.68 1 39.88 182 GLU A CA 1
ATOM 1407 C C . GLU A 1 182 ? -17.641 -29.125 -10.172 1 39.88 182 GLU A C 1
ATOM 1409 O O . GLU A 1 182 ? -17 -28.156 -10.57 1 39.88 182 GLU A O 1
ATOM 1414 N N . SER A 1 183 ? -17.594 -30.125 -11.008 1 35.28 183 SER A N 1
ATOM 1415 C CA . SER A 1 183 ? -17.672 -30.031 -12.461 1 35.28 183 SER A CA 1
ATOM 1416 C C . SER A 1 183 ? -18.641 -28.953 -12.898 1 35.28 183 SER A C 1
ATOM 1418 O O . SER A 1 183 ? -19.781 -28.891 -12.422 1 35.28 183 SER A O 1
ATOM 1420 N N . LYS A 1 184 ? -18.016 -27.719 -13.141 1 37.75 184 LYS A N 1
ATOM 1421 C CA . LYS A 1 184 ? -19.047 -27.016 -13.898 1 37.75 184 LYS A CA 1
ATOM 1422 C C . LYS A 1 184 ? -19.25 -27.656 -15.273 1 37.75 184 LYS A C 1
ATOM 1424 O O . LYS A 1 184 ? -18.312 -28.141 -15.891 1 37.75 184 LYS A O 1
ATOM 1429 N N . MET B 1 1 ? -15 25.969 -1.091 1 54.38 1 MET B N 1
ATOM 1430 C CA . MET B 1 1 ? -13.945 25.125 -0.546 1 54.38 1 MET B CA 1
ATOM 1431 C C . MET B 1 1 ? -12.688 25.203 -1.403 1 54.38 1 MET B C 1
ATOM 1433 O O . MET B 1 1 ? -12.766 25.281 -2.631 1 54.38 1 MET B O 1
ATOM 1437 N N . THR B 1 2 ? -11.586 25.641 -0.763 1 63.88 2 THR B N 1
ATOM 1438 C CA . THR B 1 2 ? -10.375 25.906 -1.529 1 63.88 2 THR B CA 1
ATOM 1439 C C . THR B 1 2 ? -9.969 24.688 -2.352 1 63.88 2 THR B C 1
ATOM 1441 O O . THR B 1 2 ? -9.922 23.562 -1.83 1 63.88 2 THR B O 1
ATOM 1444 N N . GLU B 1 3 ? -9.797 24.922 -3.646 1 84.56 3 GLU B N 1
ATOM 1445 C CA . GLU B 1 3 ? -9.508 23.844 -4.59 1 84.56 3 GLU B CA 1
ATOM 1446 C C . GLU B 1 3 ? -8.039 23.438 -4.531 1 84.56 3 GLU B C 1
ATOM 1448 O O . GLU B 1 3 ? -7.691 22.297 -4.832 1 84.56 3 GLU B O 1
ATOM 1453 N N . SER B 1 4 ? -7.207 24.438 -4.152 1 94.25 4 SER B N 1
ATOM 1454 C CA . SER B 1 4 ? -5.773 24.156 -4.07 1 94.25 4 SER B CA 1
ATOM 1455 C C . SER B 1 4 ? -5.152 24.859 -2.863 1 94.25 4 SER B C 1
ATOM 1457 O O . SER B 1 4 ? -5.559 25.969 -2.502 1 94.25 4 SER B O 1
ATOM 1459 N N . ILE B 1 5 ? -4.254 24.203 -2.197 1 95.75 5 ILE B N 1
ATOM 1460 C CA . ILE B 1 5 ? -3.521 24.781 -1.076 1 95.75 5 ILE B CA 1
ATOM 1461 C C . ILE B 1 5 ? -2.029 24.5 -1.23 1 95.75 5 ILE B C 1
ATOM 1463 O O . ILE B 1 5 ? -1.64 23.578 -1.942 1 95.75 5 ILE B O 1
ATOM 1467 N N . GLU B 1 6 ? -1.219 25.391 -0.577 1 95.94 6 GLU B N 1
ATOM 1468 C CA . GLU B 1 6 ? 0.231 25.234 -0.657 1 95.94 6 GLU B CA 1
ATOM 1469 C C . GLU B 1 6 ? 0.885 25.469 0.703 1 95.94 6 GLU B C 1
ATOM 1471 O O . GLU B 1 6 ? 0.38 26.25 1.516 1 95.94 6 GLU B O 1
ATOM 1476 N N . ASN B 1 7 ? 1.883 24.766 0.98 1 97.19 7 ASN B N 1
ATOM 1477 C CA . ASN B 1 7 ? 2.756 24.953 2.133 1 97.19 7 ASN B CA 1
ATOM 1478 C C . ASN B 1 7 ? 4.141 25.438 1.713 1 97.19 7 ASN B C 1
ATOM 1480 O O . ASN B 1 7 ? 4.988 24.641 1.314 1 97.19 7 ASN B O 1
ATOM 1484 N N . PRO B 1 8 ? 4.371 26.766 1.775 1 96.12 8 PRO B N 1
ATOM 1485 C CA . PRO B 1 8 ? 5.637 27.312 1.282 1 96.12 8 PRO B CA 1
ATOM 1486 C C . PRO B 1 8 ? 6.836 26.859 2.121 1 96.12 8 PRO B C 1
ATOM 1488 O O . PRO B 1 8 ? 7.98 26.969 1.671 1 96.12 8 PRO B O 1
ATOM 1491 N N . ALA B 1 9 ? 6.582 26.406 3.299 1 96.56 9 ALA B N 1
ATOM 1492 C CA . ALA B 1 9 ? 7.672 25.969 4.16 1 96.56 9 ALA B CA 1
ATOM 1493 C C . ALA B 1 9 ? 8.219 24.609 3.705 1 96.56 9 ALA B C 1
ATOM 1495 O O . ALA B 1 9 ? 9.43 24.375 3.748 1 96.56 9 ALA B O 1
ATOM 1496 N N . THR B 1 10 ? 7.379 23.734 3.221 1 97.56 10 THR B N 1
ATOM 1497 C CA . THR B 1 10 ? 7.773 22.344 2.947 1 97.56 10 THR B CA 1
ATOM 1498 C C . THR B 1 10 ? 7.828 22.094 1.444 1 97.56 10 THR B C 1
ATOM 1500 O O . THR B 1 10 ? 8.305 21.047 1.006 1 97.56 10 THR B O 1
ATOM 1503 N N . GLY B 1 11 ? 7.305 23 0.619 1 97.81 11 GLY B N 1
ATOM 1504 C CA . GLY B 1 11 ? 7.316 22.828 -0.825 1 97.81 11 GLY B CA 1
ATOM 1505 C C . GLY B 1 11 ? 6.195 21.953 -1.33 1 97.81 11 GLY B C 1
ATOM 1506 O O . GLY B 1 11 ? 6.301 21.344 -2.402 1 97.81 11 GLY B O 1
ATOM 1507 N N . GLU B 1 12 ? 5.105 21.859 -0.518 1 98.25 12 GLU B N 1
ATOM 1508 C CA . GLU B 1 12 ? 3.965 21.016 -0.86 1 98.25 12 GLU B CA 1
ATO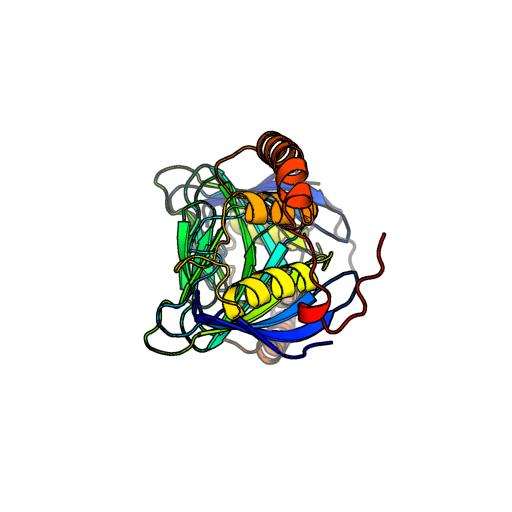M 1509 C C . GLU B 1 12 ? 2.848 21.828 -1.5 1 98.25 12 GLU B C 1
ATOM 1511 O O . GLU B 1 12 ? 2.6 22.969 -1.101 1 98.25 12 GLU B O 1
ATOM 1516 N N . ARG B 1 13 ? 2.199 21.25 -2.449 1 98.12 13 ARG B N 1
ATOM 1517 C CA . ARG B 1 13 ? 0.958 21.781 -3.012 1 98.12 13 ARG B CA 1
ATOM 1518 C C . ARG B 1 13 ? -0.072 20.672 -3.188 1 98.12 13 ARG B C 1
ATOM 1520 O O . ARG B 1 13 ? 0.27 19.562 -3.607 1 98.12 13 ARG B O 1
ATOM 1527 N N . ILE B 1 14 ? -1.322 21 -2.824 1 98.06 14 ILE B N 1
ATOM 1528 C CA . ILE B 1 14 ? -2.42 20.047 -2.949 1 98.06 14 ILE B CA 1
ATOM 1529 C C . ILE B 1 14 ? -3.527 20.641 -3.814 1 98.06 14 ILE B C 1
ATOM 1531 O O . ILE B 1 14 ? -3.91 21.812 -3.627 1 98.06 14 ILE B O 1
ATOM 1535 N N . GLU B 1 15 ? -3.938 19.922 -4.781 1 97.94 15 GLU B N 1
ATOM 1536 C CA . GLU B 1 15 ? -5.172 20.188 -5.516 1 97.94 15 GLU B CA 1
ATOM 1537 C C . GLU B 1 15 ? -6.219 19.109 -5.246 1 97.94 15 GLU B C 1
ATOM 1539 O O . GLU B 1 15 ? -6.078 17.969 -5.699 1 97.94 15 GLU B O 1
ATOM 1544 N N . PHE B 1 16 ? -7.312 19.5 -4.605 1 97.31 16 PHE B N 1
ATOM 1545 C CA . PHE B 1 16 ? -8.305 18.531 -4.172 1 97.31 16 PHE B CA 1
ATOM 1546 C C . PHE B 1 16 ? -9.164 18.078 -5.348 1 97.31 16 PHE B C 1
ATOM 1548 O O . PHE B 1 16 ? -9.625 18.891 -6.141 1 97.31 16 PHE B O 1
ATOM 1555 N N . ARG B 1 17 ? -9.336 16.797 -5.48 1 96.56 17 ARG B N 1
ATOM 1556 C CA . ARG B 1 17 ? -10.203 16.25 -6.512 1 96.56 17 ARG B CA 1
ATOM 1557 C C . ARG B 1 17 ? -11.617 16.047 -5.98 1 96.56 17 ARG B C 1
ATOM 1559 O O . ARG B 1 17 ? -12.594 16.25 -6.703 1 96.56 17 ARG B O 1
ATOM 1566 N N . GLY B 1 18 ? -11.719 15.539 -4.754 1 94.44 18 GLY B N 1
ATOM 1567 C CA . GLY B 1 18 ? -13.008 15.281 -4.145 1 94.44 18 GLY B CA 1
ATOM 1568 C C . GLY B 1 18 ? -12.914 14.492 -2.852 1 94.44 18 GLY B C 1
ATOM 1569 O O . GLY B 1 18 ? -11.852 13.961 -2.523 1 94.44 18 GLY B O 1
ATOM 1570 N N . ALA B 1 19 ? -14.086 14.562 -2.119 1 93.62 19 ALA B N 1
ATOM 1571 C CA . ALA B 1 19 ? -14.133 13.852 -0.843 1 93.62 19 ALA B CA 1
ATOM 1572 C C . ALA B 1 19 ? -15.516 13.25 -0.607 1 93.62 19 ALA B C 1
ATOM 1574 O O . ALA B 1 19 ? -16.531 13.836 -0.976 1 93.62 19 ALA B O 1
ATOM 1575 N N . THR B 1 20 ? -15.477 12.07 -0.205 1 96.44 20 THR B N 1
ATOM 1576 C CA . THR B 1 20 ? -16.594 11.406 0.448 1 96.44 20 THR B CA 1
ATOM 1577 C C . THR B 1 20 ? -16.234 11.008 1.874 1 96.44 20 THR B C 1
ATOM 1579 O O . THR B 1 20 ? -15.133 11.305 2.346 1 96.44 20 THR B O 1
ATOM 1582 N N . ASP B 1 21 ? -17.188 10.445 2.584 1 96.38 21 ASP B N 1
ATOM 1583 C CA . ASP B 1 21 ? -16.844 9.93 3.906 1 96.38 21 ASP B CA 1
ATOM 1584 C C . ASP B 1 21 ? -15.789 8.828 3.811 1 96.38 21 ASP B C 1
ATOM 1586 O O . ASP B 1 21 ? -14.969 8.672 4.719 1 96.38 21 ASP B O 1
ATOM 1590 N N . GLY B 1 22 ? -15.766 8.18 2.723 1 97.56 22 GLY B N 1
ATOM 1591 C CA . GLY B 1 22 ? -14.922 7.004 2.564 1 97.56 22 GLY B CA 1
ATOM 1592 C C . GLY B 1 22 ? -13.516 7.336 2.104 1 97.56 22 GLY B C 1
ATOM 1593 O O . GLY B 1 22 ? -12.602 6.52 2.246 1 97.56 22 GLY B O 1
ATOM 1594 N N . ALA B 1 23 ? -13.438 8.586 1.488 1 98.5 23 ALA B N 1
ATOM 1595 C CA . ALA B 1 23 ? -12.109 8.852 0.944 1 98.5 23 ALA B CA 1
ATOM 1596 C C . ALA B 1 23 ? -11.922 10.336 0.646 1 98.5 23 ALA B C 1
ATOM 1598 O O . ALA B 1 23 ? -12.883 11.031 0.294 1 98.5 23 ALA B O 1
ATOM 1599 N N . LEU B 1 24 ? -10.742 10.844 0.84 1 98.25 24 LEU B N 1
ATOM 1600 C CA . LEU B 1 24 ? -10.273 12.117 0.302 1 98.25 24 LEU B CA 1
ATOM 1601 C C . LEU B 1 24 ? -9.258 11.891 -0.812 1 98.25 24 LEU B C 1
ATOM 1603 O O . LEU B 1 24 ? -8.258 11.195 -0.615 1 98.25 24 LEU B O 1
ATOM 1607 N N . ARG B 1 25 ? -9.484 12.422 -1.998 1 98.56 25 ARG B N 1
ATOM 1608 C CA . ARG B 1 25 ? -8.586 12.266 -3.141 1 98.56 25 ARG B CA 1
ATOM 1609 C C . ARG B 1 25 ? -8.031 13.617 -3.58 1 98.56 25 ARG B C 1
ATOM 1611 O O . ARG B 1 25 ? -8.766 14.602 -3.664 1 98.56 25 ARG B O 1
ATOM 1618 N N . PHE B 1 26 ? -6.727 13.656 -3.85 1 98.56 26 PHE B N 1
ATOM 1619 C CA . PHE B 1 26 ? -6.133 14.93 -4.242 1 98.56 26 PHE B CA 1
ATOM 1620 C C . PHE B 1 26 ? -4.852 14.703 -5.039 1 98.56 26 PHE B C 1
ATOM 1622 O O . PHE B 1 26 ? -4.23 13.641 -4.941 1 98.56 26 PHE B O 1
ATOM 1629 N N . ASP B 1 27 ? -4.508 15.633 -5.891 1 98.75 27 ASP B N 1
ATOM 1630 C CA . ASP B 1 27 ? -3.184 15.742 -6.492 1 98.75 27 ASP B CA 1
ATOM 1631 C C . ASP B 1 27 ? -2.178 16.344 -5.512 1 98.75 27 ASP B C 1
ATOM 1633 O O . ASP B 1 27 ? -2.432 17.391 -4.914 1 98.75 27 ASP B O 1
ATOM 1637 N N . TYR B 1 28 ? -1.113 15.695 -5.336 1 98.88 28 TYR B N 1
ATOM 1638 C CA . TYR B 1 28 ? -0.054 16.094 -4.414 1 98.88 28 TYR B CA 1
ATOM 1639 C C . TYR B 1 28 ? 1.231 16.406 -5.168 1 98.88 28 TYR B C 1
ATOM 1641 O O . TYR B 1 28 ? 1.769 15.562 -5.883 1 98.88 28 TYR B O 1
ATOM 1649 N N . TYR B 1 29 ? 1.689 17.609 -4.984 1 98.81 29 TYR B N 1
ATOM 1650 C CA . TYR B 1 29 ? 2.902 18.078 -5.652 1 98.81 29 TYR B CA 1
ATOM 1651 C C . TYR B 1 29 ? 3.98 18.422 -4.633 1 98.81 29 TYR B C 1
ATOM 1653 O O . TYR B 1 29 ? 3.693 19.031 -3.596 1 98.81 29 TYR B O 1
ATOM 1661 N N . LEU B 1 30 ? 5.172 18.031 -4.902 1 98.81 30 LEU B N 1
ATOM 1662 C CA . LEU B 1 30 ? 6.352 18.422 -4.137 1 98.81 30 LEU B CA 1
ATOM 1663 C C . LEU B 1 30 ? 7.379 19.094 -5.027 1 98.81 30 LEU B C 1
ATOM 1665 O O . LEU B 1 30 ? 7.801 18.531 -6.039 1 98.81 30 LEU B O 1
ATOM 1669 N N . GLU B 1 31 ? 7.797 20.297 -4.688 1 98.56 31 GLU B N 1
ATOM 1670 C CA . GLU B 1 31 ? 8.883 20.953 -5.395 1 98.56 31 GLU B CA 1
ATOM 1671 C C . GLU B 1 31 ? 10.227 20.281 -5.105 1 98.56 31 GLU B C 1
ATOM 1673 O O . GLU B 1 31 ? 10.328 19.469 -4.184 1 98.56 31 GLU B O 1
ATOM 1678 N N . PRO B 1 32 ? 11.227 20.594 -5.969 1 98.62 32 PRO B N 1
ATOM 1679 C CA . PRO B 1 32 ? 12.555 20.078 -5.633 1 98.62 32 PRO B CA 1
ATOM 1680 C C . PRO B 1 32 ? 12.969 20.406 -4.199 1 98.62 32 PRO B C 1
ATOM 1682 O O . PRO B 1 32 ? 12.875 21.547 -3.77 1 98.62 32 PRO B O 1
ATOM 1685 N N . GLY B 1 33 ? 13.312 19.375 -3.449 1 97.5 33 GLY B N 1
ATOM 1686 C CA . GLY B 1 33 ? 13.695 19.562 -2.059 1 97.5 33 GLY B CA 1
ATOM 1687 C C . GLY B 1 33 ? 12.508 19.516 -1.106 1 97.5 33 GLY B C 1
ATOM 1688 O O . GLY B 1 33 ? 12.688 19.516 0.113 1 97.5 33 GLY B O 1
ATOM 1689 N N . GLY B 1 34 ? 11.312 19.375 -1.654 1 98.38 34 GLY B N 1
ATOM 1690 C CA . GLY B 1 34 ? 10.117 19.359 -0.834 1 98.38 34 GLY B CA 1
ATOM 1691 C C . GLY B 1 34 ? 9.93 18.047 -0.079 1 98.38 34 GLY B C 1
ATOM 1692 O O . GLY B 1 34 ? 10.508 17.031 -0.452 1 98.38 34 GLY B O 1
ATOM 1693 N N . TYR B 1 35 ? 9.109 18.094 1 1 98.12 35 TYR B N 1
ATOM 1694 C CA . TYR B 1 35 ? 8.875 16.953 1.865 1 98.12 35 TYR B CA 1
ATOM 1695 C C . TYR B 1 35 ? 7.617 17.141 2.703 1 98.12 35 TYR B C 1
ATOM 1697 O O . TYR B 1 35 ? 7.145 18.266 2.877 1 98.12 35 TYR B O 1
ATOM 1705 N N . ALA B 1 36 ? 7.168 15.977 3.154 1 95.69 36 ALA B N 1
ATOM 1706 C CA . ALA B 1 36 ? 5.984 16.016 4.012 1 95.69 36 ALA B CA 1
ATOM 1707 C C . ALA B 1 36 ? 6.375 16.219 5.473 1 95.69 36 ALA B C 1
ATOM 1709 O O . ALA B 1 36 ? 7.309 15.594 5.969 1 95.69 36 ALA B O 1
ATOM 1710 N N . MET B 1 37 ? 5.688 17.078 6.168 1 87.25 37 MET B N 1
ATOM 1711 C CA . MET B 1 37 ? 5.652 17.234 7.621 1 87.25 37 MET B CA 1
ATOM 1712 C C . MET B 1 37 ? 7.062 17.297 8.195 1 87.25 37 MET B C 1
ATOM 1714 O O . MET B 1 37 ? 7.414 16.516 9.078 1 87.25 37 MET B O 1
ATOM 1718 N N . GLY B 1 38 ? 7.891 18.156 7.707 1 84.12 38 GLY B N 1
ATOM 1719 C CA . GLY B 1 38 ? 9.227 18.297 8.258 1 84.12 38 GLY B CA 1
ATOM 1720 C C . GLY B 1 38 ? 10.086 17.062 8.07 1 84.12 38 GLY B C 1
ATOM 1721 O O . GLY B 1 38 ? 11.086 16.875 8.773 1 84.12 38 GLY B O 1
ATOM 1722 N N . LYS B 1 39 ? 9.594 16.062 7.305 1 88.44 39 LYS B N 1
ATOM 1723 C CA . LYS B 1 39 ? 10.203 14.758 7.039 1 88.44 39 LYS B CA 1
ATOM 1724 C C . LYS B 1 39 ? 10.234 13.906 8.305 1 88.44 39 LYS B C 1
ATOM 1726 O O . LYS B 1 39 ? 11.094 13.031 8.445 1 88.44 39 LYS B O 1
ATOM 1731 N N . VAL B 1 40 ? 9.383 14.32 9.203 1 91.19 40 VAL B N 1
ATOM 1732 C CA . VAL B 1 40 ? 9.219 13.539 10.422 1 91.19 40 VAL B CA 1
ATOM 1733 C C . VAL B 1 40 ? 8.281 12.367 10.156 1 91.19 40 VAL B C 1
ATOM 1735 O O . VAL B 1 40 ? 7.211 12.539 9.562 1 91.19 40 VAL B O 1
ATOM 1738 N N . ASP B 1 41 ? 8.727 11.219 10.602 1 96.44 41 ASP B N 1
ATOM 1739 C CA . ASP B 1 41 ? 7.848 10.055 10.461 1 96.44 41 ASP B CA 1
ATOM 1740 C C . ASP B 1 41 ? 6.555 10.242 11.25 1 96.44 41 ASP B C 1
ATOM 1742 O O . ASP B 1 41 ? 6.59 10.633 12.422 1 96.44 41 ASP B O 1
ATOM 1746 N N . HIS B 1 42 ? 5.5 10.055 10.594 1 96.88 42 HIS B N 1
ATOM 1747 C CA . HIS B 1 42 ? 4.18 10.156 11.211 1 96.88 42 HIS B CA 1
ATOM 1748 C C . HIS B 1 42 ? 3.328 8.938 10.898 1 96.88 42 HIS B C 1
ATOM 1750 O O . HIS B 1 42 ? 3.74 8.07 10.125 1 96.88 42 HIS B O 1
ATOM 1756 N N . VAL B 1 43 ? 2.195 8.82 11.625 1 96.56 43 VAL B N 1
ATOM 1757 C CA . VAL B 1 43 ? 1.251 7.727 11.43 1 96.56 43 VAL B CA 1
ATOM 1758 C C . VAL B 1 43 ? -0.157 8.289 11.242 1 96.56 43 VAL B C 1
ATOM 1760 O O . VAL B 1 43 ? -0.489 9.344 11.781 1 96.56 43 VAL B O 1
ATOM 1763 N N . HIS B 1 44 ? -0.839 7.703 10.359 1 97.62 44 HIS B N 1
ATOM 1764 C CA . HIS B 1 44 ? -2.293 7.828 10.344 1 97.62 44 HIS B CA 1
ATOM 1765 C C . HIS B 1 44 ? -2.953 6.656 11.07 1 97.62 44 HIS B C 1
ATOM 1767 O O . HIS B 1 44 ? -3.014 5.547 10.531 1 97.62 44 HIS B O 1
ATOM 1773 N N . PRO B 1 45 ? -3.488 6.953 12.305 1 96.56 45 PRO B N 1
ATOM 1774 C CA . PRO B 1 45 ? -3.961 5.844 13.133 1 96.56 45 PRO B CA 1
ATOM 1775 C C . PRO B 1 45 ? -5.133 5.094 12.508 1 96.56 45 PRO B C 1
ATOM 1777 O O . PRO B 1 45 ? -5.273 3.885 12.711 1 96.56 45 PRO B O 1
ATOM 1780 N N . ARG B 1 46 ? -5.922 5.77 11.695 1 97.06 46 ARG B N 1
ATOM 1781 C CA . ARG B 1 46 ? -7.172 5.16 11.25 1 97.06 46 ARG B CA 1
ATOM 1782 C C . ARG B 1 46 ? -7.301 5.227 9.734 1 97.06 46 ARG B C 1
ATOM 1784 O O . ARG B 1 46 ? -8.375 4.965 9.188 1 97.06 46 ARG B O 1
ATOM 1791 N N . GLN B 1 47 ? -6.238 5.645 9.062 1 98.44 47 GLN B N 1
ATOM 1792 C CA . GLN B 1 47 ? -6.336 5.836 7.621 1 98.44 47 GLN B CA 1
ATOM 1793 C C . GLN B 1 47 ? -5.211 5.105 6.895 1 98.44 47 GLN B C 1
ATOM 1795 O O . GLN B 1 47 ? -4.086 5.035 7.395 1 98.44 47 GLN B O 1
ATOM 1800 N N . GLU B 1 48 ? -5.504 4.559 5.793 1 98.56 48 GLU B N 1
ATOM 1801 C CA . GLU B 1 48 ? -4.457 4.215 4.836 1 98.56 48 GLU B CA 1
ATOM 1802 C C . GLU B 1 48 ? -4.266 5.32 3.803 1 98.56 48 GLU B C 1
ATOM 1804 O O . GLU B 1 48 ? -5.199 6.062 3.502 1 98.56 48 GLU B O 1
ATOM 1809 N N . GLU B 1 49 ? -3.119 5.461 3.383 1 98.75 49 GLU B N 1
ATOM 1810 C CA . GLU B 1 49 ? -2.742 6.438 2.361 1 98.75 49 GLU B CA 1
ATOM 1811 C C . GLU B 1 49 ? -2.273 5.742 1.085 1 98.75 49 GLU B C 1
ATOM 1813 O O . GLU B 1 49 ? -1.287 5.004 1.1 1 98.75 49 GLU B O 1
ATOM 1818 N N . ARG B 1 50 ? -2.986 5.949 -0.02 1 98.88 50 ARG B N 1
ATOM 1819 C CA . ARG B 1 50 ? -2.729 5.312 -1.31 1 98.88 50 ARG B CA 1
ATOM 1820 C C . ARG B 1 50 ? -2.053 6.285 -2.271 1 98.88 50 ARG B C 1
ATOM 1822 O O . ARG B 1 50 ? -2.463 7.441 -2.385 1 98.88 50 ARG B O 1
ATOM 1829 N N . PHE B 1 51 ? -1.064 5.816 -2.938 1 98.94 51 PHE B N 1
ATOM 1830 C CA . PHE B 1 51 ? -0.252 6.656 -3.809 1 98.94 51 PHE B CA 1
ATOM 1831 C C . PHE B 1 51 ? -0.26 6.125 -5.238 1 98.94 51 PHE B C 1
ATOM 1833 O O . PHE B 1 51 ? -0.13 4.918 -5.457 1 98.94 51 PHE B O 1
ATOM 1840 N N . THR B 1 52 ? -0.439 6.945 -6.152 1 98.88 52 THR B N 1
ATOM 1841 C CA . THR B 1 52 ? -0.148 6.742 -7.566 1 98.88 52 THR B CA 1
ATOM 1842 C C . THR B 1 52 ? 0.83 7.797 -8.078 1 98.88 52 THR B C 1
ATOM 1844 O O . THR B 1 52 ? 0.504 8.984 -8.109 1 98.88 52 THR B O 1
ATOM 1847 N N . ILE B 1 53 ? 2.02 7.32 -8.461 1 98.94 53 ILE B N 1
ATOM 1848 C CA . ILE B 1 53 ? 3.027 8.273 -8.914 1 98.94 53 ILE B CA 1
ATOM 1849 C C . ILE B 1 53 ? 2.775 8.625 -10.383 1 98.94 53 ILE B C 1
ATOM 1851 O O . ILE B 1 53 ? 2.748 7.742 -11.242 1 98.94 53 ILE B O 1
ATOM 1855 N N . GLU B 1 54 ? 2.592 9.898 -10.625 1 98.81 54 GLU B N 1
ATOM 1856 C CA . GLU B 1 54 ? 2.27 10.359 -11.977 1 98.81 54 GLU B CA 1
ATOM 1857 C C . GLU B 1 54 ? 3.512 10.883 -12.688 1 98.81 54 GLU B C 1
ATOM 1859 O O . GLU B 1 54 ? 3.672 10.672 -13.898 1 98.81 54 GLU B O 1
ATOM 1864 N N . SER B 1 55 ? 4.359 11.578 -12.047 1 98.88 55 SER B N 1
ATOM 1865 C CA . SER B 1 55 ? 5.613 12.109 -12.57 1 98.88 55 SER B CA 1
ATOM 1866 C C . SER B 1 55 ? 6.617 12.352 -11.445 1 98.88 55 SER B C 1
ATOM 1868 O O . SER B 1 55 ? 6.234 12.5 -10.281 1 98.88 55 SER B O 1
ATOM 1870 N N . GLY B 1 56 ? 7.918 12.344 -11.828 1 98.88 56 GLY B N 1
ATOM 1871 C CA . GLY B 1 56 ? 8.969 12.578 -10.852 1 98.88 56 GLY B CA 1
ATOM 1872 C C . GLY B 1 56 ? 9.367 11.32 -10.094 1 98.88 56 GLY B C 1
ATOM 1873 O O . GLY B 1 56 ? 9.336 10.219 -10.648 1 98.88 56 GLY B O 1
ATOM 1874 N N . ARG B 1 57 ? 10.008 11.531 -8.969 1 98.88 57 ARG B N 1
ATOM 1875 C CA . ARG B 1 57 ? 10.5 10.492 -8.07 1 98.88 57 ARG B CA 1
ATOM 1876 C C . ARG B 1 57 ? 10.117 10.797 -6.629 1 98.88 57 ARG B C 1
ATOM 1878 O O . ARG B 1 57 ? 10.539 11.812 -6.07 1 98.88 57 ARG B O 1
ATOM 1885 N N . LEU B 1 58 ? 9.297 9.938 -6.09 1 98.94 58 LEU B N 1
ATOM 1886 C CA . LEU B 1 58 ? 8.891 10.125 -4.703 1 98.94 58 LEU B CA 1
ATOM 1887 C C . LEU B 1 58 ? 9.734 9.273 -3.764 1 98.94 58 LEU B C 1
ATOM 1889 O O . LEU B 1 58 ? 9.695 8.047 -3.828 1 98.94 58 LEU B O 1
ATOM 1893 N N . GLY B 1 59 ? 10.508 9.945 -2.938 1 98.81 59 GLY B N 1
ATOM 1894 C CA . GLY B 1 59 ? 11.094 9.219 -1.825 1 98.81 59 GLY B CA 1
ATOM 1895 C C . GLY B 1 59 ? 10.078 8.789 -0.784 1 98.81 59 GLY B C 1
ATOM 1896 O O . GLY B 1 59 ? 9.164 9.539 -0.457 1 98.81 59 GLY B O 1
ATOM 1897 N N . VAL B 1 60 ? 10.211 7.582 -0.335 1 98.81 60 VAL B N 1
ATOM 1898 C CA . VAL B 1 60 ? 9.273 6.996 0.609 1 98.81 60 VAL B CA 1
ATOM 1899 C C . VAL B 1 60 ? 10.031 6.277 1.722 1 98.81 60 VAL B C 1
ATOM 1901 O O . VAL B 1 60 ? 11.008 5.57 1.459 1 98.81 60 VAL B O 1
ATOM 1904 N N . ARG B 1 61 ? 9.633 6.512 2.91 1 98.69 61 ARG B N 1
ATOM 1905 C CA . ARG B 1 61 ? 10.086 5.715 4.047 1 98.69 61 ARG B CA 1
ATOM 1906 C C . ARG B 1 61 ? 8.906 5.078 4.773 1 98.69 61 ARG B C 1
ATOM 1908 O O . ARG B 1 61 ? 7.965 5.773 5.172 1 98.69 61 ARG B O 1
ATOM 1915 N N . ILE B 1 62 ? 8.922 3.803 4.82 1 98.62 62 ILE B N 1
ATOM 1916 C CA . ILE B 1 62 ? 7.914 3.045 5.559 1 98.62 62 ILE B CA 1
ATOM 1917 C C . ILE B 1 62 ? 8.578 2.281 6.703 1 98.62 62 ILE B C 1
ATOM 1919 O O . ILE B 1 62 ? 9.359 1.358 6.469 1 98.62 62 ILE B O 1
ATOM 1923 N N . ASP B 1 63 ? 8.289 2.672 7.906 1 98.19 63 ASP B N 1
ATOM 1924 C CA . ASP B 1 63 ? 8.836 2.068 9.117 1 98.19 63 ASP B CA 1
ATOM 1925 C C . ASP B 1 63 ? 10.352 1.904 9.023 1 98.19 63 ASP B C 1
ATOM 1927 O O . ASP B 1 63 ? 10.883 0.832 9.312 1 98.19 63 ASP B O 1
ATOM 1931 N N . GLY B 1 64 ? 10.953 2.947 8.555 1 97.88 64 GLY B N 1
ATOM 1932 C CA . GLY B 1 64 ? 12.406 2.99 8.516 1 97.88 64 GLY B CA 1
ATOM 1933 C C . GLY B 1 64 ? 12.977 2.518 7.195 1 97.88 64 GLY B C 1
ATOM 1934 O O . GLY B 1 64 ? 14.156 2.746 6.906 1 97.88 64 GLY B O 1
ATOM 1935 N N . ASP B 1 65 ? 12.242 1.792 6.32 1 98.44 65 ASP B N 1
ATOM 1936 C CA . ASP B 1 65 ? 12.688 1.302 5.02 1 98.44 65 ASP B CA 1
ATOM 1937 C C . ASP B 1 65 ? 12.5 2.365 3.938 1 98.44 65 ASP B C 1
ATOM 1939 O O . ASP B 1 65 ? 11.398 2.873 3.74 1 98.44 65 ASP B O 1
ATOM 1943 N N . GLU B 1 66 ? 13.539 2.641 3.217 1 98.31 66 GLU B N 1
ATOM 1944 C CA . GLU B 1 66 ? 13.469 3.727 2.242 1 98.31 66 GLU B CA 1
ATOM 1945 C C . GLU B 1 66 ? 13.547 3.191 0.815 1 98.31 66 GLU B C 1
ATOM 1947 O O . GLU B 1 66 ? 14.227 2.199 0.552 1 98.31 66 GLU B O 1
ATOM 1952 N N . TRP B 1 67 ? 12.836 3.814 -0.07 1 98.38 67 TRP B N 1
ATOM 1953 C CA . TRP B 1 67 ? 12.93 3.574 -1.507 1 98.38 67 TRP B CA 1
ATOM 1954 C C . TRP B 1 67 ? 12.367 4.754 -2.293 1 98.38 67 TRP B C 1
ATOM 1956 O O . TRP B 1 67 ? 11.891 5.727 -1.706 1 98.38 67 TRP B O 1
ATOM 1966 N N . THR B 1 68 ? 12.562 4.688 -3.574 1 98.88 68 THR B N 1
ATOM 1967 C CA . THR B 1 68 ? 12.039 5.715 -4.469 1 98.88 68 THR B CA 1
ATOM 1968 C C . THR B 1 68 ? 10.992 5.133 -5.406 1 98.88 68 THR B C 1
ATOM 1970 O O . THR B 1 68 ? 11.25 4.16 -6.117 1 98.88 68 THR B O 1
ATOM 1973 N N . ALA B 1 69 ? 9.82 5.691 -5.363 1 98.88 69 ALA B N 1
ATOM 1974 C CA . ALA B 1 69 ? 8.734 5.301 -6.262 1 98.88 69 ALA B CA 1
ATOM 1975 C C . ALA B 1 69 ? 8.719 6.168 -7.516 1 98.88 69 ALA B C 1
ATOM 1977 O O . ALA B 1 69 ? 8.82 7.395 -7.434 1 98.88 69 ALA B O 1
ATOM 1978 N N . THR B 1 70 ? 8.609 5.555 -8.672 1 98.88 70 THR B N 1
ATOM 1979 C CA . THR B 1 70 ? 8.602 6.254 -9.953 1 98.88 70 THR B CA 1
ATOM 1980 C C . THR B 1 70 ? 7.27 6.066 -10.664 1 98.88 70 THR B C 1
ATOM 1982 O O . THR B 1 70 ? 6.414 5.312 -10.203 1 98.88 70 THR B O 1
ATOM 1985 N N . PRO B 1 71 ? 7.02 6.848 -11.75 1 98.81 71 PRO B N 1
ATOM 1986 C CA . PRO B 1 71 ? 5.723 6.781 -12.422 1 98.81 71 PRO B CA 1
ATOM 1987 C C . PRO B 1 71 ? 5.316 5.352 -12.781 1 98.81 71 PRO B C 1
ATOM 1989 O O . PRO B 1 71 ? 6.117 4.598 -13.328 1 98.81 71 PRO B O 1
ATOM 1992 N N . GLY B 1 72 ? 4.098 4.984 -12.445 1 97.81 72 GLY B N 1
ATOM 1993 C CA . GLY B 1 72 ? 3.594 3.633 -12.617 1 97.81 72 GLY B CA 1
ATOM 1994 C C . GLY B 1 72 ? 3.42 2.889 -11.312 1 97.81 72 GLY B C 1
ATOM 1995 O O . GLY B 1 72 ? 2.586 1.986 -11.211 1 97.81 72 GLY B O 1
ATOM 1996 N N . SER B 1 73 ? 4.176 3.271 -10.32 1 98.69 73 SER B N 1
ATOM 1997 C CA . SER B 1 73 ? 4.07 2.66 -9 1 98.69 73 SER B CA 1
ATOM 1998 C C . SER B 1 73 ? 2.789 3.086 -8.289 1 98.69 73 SER B C 1
ATOM 2000 O O . SER B 1 73 ? 2.488 4.277 -8.203 1 98.69 73 SER B O 1
ATOM 2002 N N . ARG B 1 74 ? 2.004 2.17 -7.883 1 98.88 74 ARG B N 1
ATOM 2003 C CA . ARG B 1 74 ? 0.788 2.381 -7.105 1 98.88 74 ARG B CA 1
ATOM 2004 C C . ARG B 1 74 ? 0.78 1.511 -5.855 1 98.88 74 ARG B C 1
ATOM 2006 O O . ARG B 1 74 ? 0.785 0.281 -5.945 1 98.88 74 ARG B O 1
ATOM 2013 N N . PHE B 1 75 ? 0.775 2.107 -4.688 1 98.94 75 PHE B N 1
ATOM 2014 C CA . PHE B 1 75 ? 0.889 1.413 -3.408 1 98.94 75 PHE B CA 1
ATOM 2015 C C . PHE B 1 75 ? 0.137 2.164 -2.316 1 98.94 75 PHE B C 1
ATOM 2017 O O . PHE B 1 75 ? -0.305 3.295 -2.525 1 98.94 75 PHE B O 1
ATOM 2024 N N . ALA B 1 76 ? -0.059 1.52 -1.193 1 98.94 76 ALA B N 1
ATOM 2025 C CA . ALA B 1 76 ? -0.654 2.15 -0.019 1 98.94 76 ALA B CA 1
ATOM 2026 C C . ALA B 1 76 ? 0.195 1.906 1.226 1 98.94 76 ALA B C 1
ATOM 2028 O O . ALA B 1 76 ? 0.859 0.873 1.337 1 98.94 76 ALA B O 1
ATOM 2029 N N . ILE B 1 77 ? 0.215 2.857 2.047 1 98.88 77 ILE B N 1
ATOM 2030 C CA . ILE B 1 77 ? 0.737 2.711 3.4 1 98.88 77 ILE B CA 1
ATOM 2031 C C . ILE B 1 77 ? -0.416 2.488 4.379 1 98.88 77 ILE B C 1
ATOM 2033 O O . ILE B 1 77 ? -1.345 3.297 4.445 1 98.88 77 ILE B O 1
ATOM 2037 N N . LEU B 1 78 ? -0.35 1.443 5.117 1 98.81 78 LEU B N 1
ATOM 2038 C CA . LEU B 1 78 ? -1.488 1.004 5.914 1 98.81 78 LEU B CA 1
ATOM 2039 C C . LEU B 1 78 ? -1.575 1.794 7.219 1 98.81 78 LEU B C 1
ATOM 2041 O O . LEU B 1 78 ? -0.576 2.35 7.68 1 98.81 78 LEU B O 1
ATOM 2045 N N . ALA B 1 79 ? -2.816 1.846 7.77 1 98.38 79 ALA B N 1
ATOM 2046 C CA . ALA B 1 79 ? -3.066 2.586 9 1 98.38 79 ALA B CA 1
ATOM 2047 C C . ALA B 1 79 ? -2.115 2.143 10.109 1 98.38 79 ALA B C 1
ATOM 2049 O O . ALA B 1 79 ? -1.846 0.95 10.266 1 98.38 79 ALA B O 1
ATOM 2050 N N . GLY B 1 80 ? -1.563 3.168 10.812 1 96.94 80 GLY B N 1
ATOM 2051 C CA . GLY B 1 80 ? -0.733 2.885 11.969 1 96.94 80 GLY B CA 1
ATOM 2052 C C . GLY B 1 80 ? 0.729 2.684 11.625 1 96.94 80 GLY B C 1
ATOM 2053 O O . GLY B 1 80 ? 1.547 2.396 12.5 1 96.94 80 GLY B O 1
ATOM 2054 N N . THR B 1 81 ? 1.098 2.859 10.367 1 98.19 81 THR B N 1
ATOM 2055 C CA . THR B 1 81 ? 2.461 2.586 9.922 1 98.19 81 THR B CA 1
ATOM 2056 C C . THR B 1 81 ? 3.273 3.877 9.844 1 98.19 81 THR B C 1
ATOM 2058 O O . THR B 1 81 ? 2.902 4.805 9.125 1 98.19 81 THR B O 1
ATOM 2061 N N . PRO B 1 82 ? 4.367 3.971 10.555 1 98.19 82 PRO B N 1
ATOM 2062 C CA . PRO B 1 82 ? 5.219 5.156 10.445 1 98.19 82 PRO B CA 1
ATOM 2063 C C . PRO B 1 82 ? 5.727 5.391 9.023 1 98.19 82 PRO B C 1
ATOM 2065 O O . PRO B 1 82 ? 6.172 4.449 8.359 1 98.19 82 PRO B O 1
ATOM 2068 N N . HIS B 1 83 ? 5.602 6.648 8.562 1 98.56 83 HIS B N 1
ATOM 2069 C CA . HIS B 1 83 ? 6.062 6.91 7.203 1 98.56 83 HIS B CA 1
ATOM 2070 C C . HIS B 1 83 ? 6.301 8.398 6.98 1 98.56 83 HIS B C 1
ATOM 2072 O O . HIS B 1 83 ? 5.898 9.227 7.805 1 98.56 83 HIS B O 1
ATOM 2078 N N . THR B 1 84 ? 7.055 8.703 5.977 1 98.25 84 THR B N 1
ATOM 2079 C CA . THR B 1 84 ? 7.195 10.039 5.402 1 98.25 84 THR B CA 1
ATOM 2080 C C . THR B 1 84 ? 7.559 9.961 3.924 1 98.25 84 THR B C 1
ATOM 2082 O O . THR B 1 84 ? 7.891 8.891 3.418 1 98.25 84 THR B O 1
ATOM 2085 N N . VAL B 1 85 ? 7.367 11.047 3.242 1 98.75 85 VAL B N 1
ATOM 2086 C CA . VAL B 1 85 ? 7.684 11.109 1.819 1 98.75 85 VAL B CA 1
ATOM 2087 C C . VAL B 1 85 ? 8.391 12.422 1.508 1 98.75 85 VAL B C 1
ATOM 2089 O O . VAL B 1 85 ? 8.242 13.406 2.24 1 98.75 85 VAL B O 1
ATOM 2092 N N . TRP B 1 86 ? 9.18 12.422 0.468 1 98.75 86 TRP B N 1
ATOM 2093 C CA . TRP B 1 86 ? 9.883 13.617 -0.001 1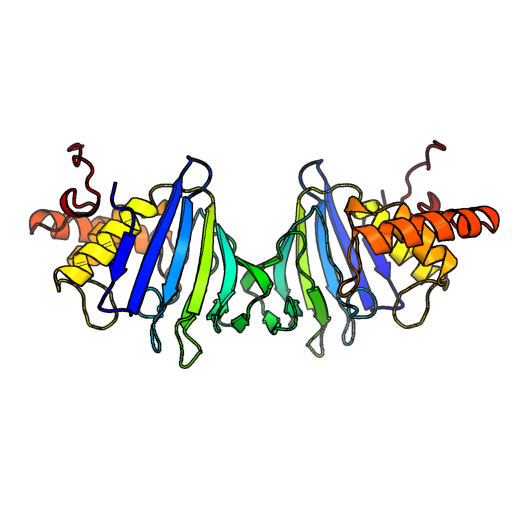 98.75 86 TRP B CA 1
ATOM 2094 C C . TRP B 1 86 ? 10.117 13.547 -1.506 1 98.75 86 TRP B C 1
ATOM 2096 O O . TRP B 1 86 ? 9.875 12.516 -2.135 1 98.75 86 TRP B O 1
ATOM 2106 N N . ASN B 1 87 ? 10.445 14.703 -2.104 1 98.81 87 ASN B N 1
ATOM 2107 C CA . ASN B 1 87 ? 10.836 14.75 -3.508 1 98.81 87 ASN B CA 1
ATOM 2108 C C . ASN B 1 87 ? 12.281 14.305 -3.705 1 98.81 87 ASN B C 1
ATOM 2110 O O . ASN B 1 87 ? 13.203 14.961 -3.236 1 98.81 87 ASN B O 1
ATOM 2114 N N . ASP B 1 88 ? 12.422 13.211 -4.391 1 98.62 88 ASP B N 1
ATOM 2115 C CA . ASP B 1 88 ? 13.742 12.664 -4.664 1 98.62 88 ASP B CA 1
ATOM 2116 C C . ASP B 1 88 ? 14.172 12.953 -6.102 1 98.62 88 ASP B C 1
ATOM 2118 O O . ASP B 1 88 ? 14.836 12.125 -6.734 1 98.62 88 ASP B O 1
ATOM 2122 N N . ALA B 1 89 ? 13.68 13.961 -6.715 1 98.5 89 ALA B N 1
ATOM 2123 C CA . ALA B 1 89 ? 13.977 14.359 -8.086 1 98.5 89 ALA B CA 1
ATOM 2124 C C . ALA B 1 89 ? 14.391 15.828 -8.156 1 98.5 89 ALA B C 1
ATOM 2126 O O . ALA B 1 89 ? 14.078 16.609 -7.254 1 98.5 89 ALA B O 1
ATOM 2127 N N . PRO B 1 90 ? 15.188 16.219 -9.211 1 98.44 90 PRO B N 1
ATOM 2128 C CA . PRO B 1 90 ? 15.531 17.625 -9.391 1 98.44 90 PRO B CA 1
ATOM 2129 C C . PRO B 1 90 ? 14.375 18.438 -9.969 1 98.44 90 PRO B C 1
ATOM 2131 O O . PRO B 1 90 ? 14.492 19.656 -10.125 1 98.44 90 PRO B O 1
ATOM 2134 N N . THR B 1 91 ? 13.289 17.766 -10.32 1 98.69 91 THR B N 1
ATOM 2135 C CA . THR B 1 91 ? 12.078 18.391 -10.828 1 98.69 91 THR B CA 1
ATOM 2136 C C . THR B 1 91 ? 10.891 18.125 -9.898 1 98.69 91 THR B C 1
ATOM 2138 O O . THR B 1 91 ? 11.016 17.375 -8.93 1 98.69 91 THR B O 1
ATOM 2141 N N . GLU B 1 92 ? 9.797 18.766 -10.148 1 98.81 92 GLU B N 1
ATOM 2142 C CA . GLU B 1 92 ? 8.594 18.547 -9.352 1 98.81 92 GLU B CA 1
ATOM 2143 C C . GLU B 1 92 ? 8.133 17.094 -9.422 1 98.81 92 GLU B C 1
ATOM 2145 O O . GLU B 1 92 ? 8.18 16.469 -10.484 1 98.81 92 GLU B O 1
ATOM 2150 N N . THR B 1 93 ? 7.77 16.562 -8.312 1 98.88 93 THR B N 1
ATOM 2151 C CA . THR B 1 93 ? 7.148 15.25 -8.219 1 98.88 93 THR B CA 1
ATOM 2152 C C . THR B 1 93 ? 5.641 15.375 -8.016 1 98.88 93 THR B C 1
ATOM 2154 O O . THR B 1 93 ? 5.184 16.219 -7.234 1 98.88 93 THR B O 1
ATOM 2157 N N . HIS B 1 94 ? 4.879 14.602 -8.789 1 98.94 94 HIS B N 1
ATOM 2158 C CA . HIS B 1 94 ? 3.422 14.617 -8.742 1 98.94 94 HIS B CA 1
ATOM 2159 C C . HIS B 1 94 ? 2.871 13.219 -8.453 1 98.94 94 HIS B C 1
ATOM 2161 O O . HIS B 1 94 ? 3.184 12.266 -9.164 1 98.94 94 HIS B O 1
ATOM 2167 N N . ALA B 1 95 ? 2.047 13.109 -7.41 1 98.94 95 ALA B N 1
ATOM 2168 C CA . ALA B 1 95 ? 1.314 11.883 -7.094 1 98.94 95 ALA B CA 1
ATOM 2169 C C . ALA B 1 95 ? -0.169 12.172 -6.883 1 98.94 95 ALA B C 1
ATOM 2171 O O . ALA B 1 95 ? -0.54 13.273 -6.457 1 98.94 95 ALA B O 1
ATOM 2172 N N . VAL B 1 96 ? -0.971 11.234 -7.207 1 98.88 96 VAL B N 1
ATOM 2173 C CA . VAL B 1 96 ? -2.357 11.234 -6.754 1 98.88 96 VAL B CA 1
ATOM 2174 C C . VAL B 1 96 ? -2.48 10.43 -5.461 1 98.88 96 VAL B C 1
ATOM 2176 O O . VAL B 1 96 ? -2.076 9.266 -5.41 1 98.88 96 VAL B O 1
ATOM 2179 N N . ILE B 1 97 ? -3.051 11.039 -4.434 1 98.94 97 ILE B N 1
ATOM 2180 C CA . ILE B 1 97 ? -3.148 10.406 -3.121 1 98.94 97 ILE B CA 1
ATOM 2181 C C . ILE B 1 97 ? -4.617 10.234 -2.738 1 98.94 97 ILE B C 1
ATOM 2183 O O . ILE B 1 97 ? -5.441 11.109 -3.012 1 98.94 97 ILE B O 1
ATOM 2187 N N . GLU B 1 98 ? -4.914 9.156 -2.223 1 98.81 98 GLU B N 1
ATOM 2188 C CA . GLU B 1 98 ? -6.219 8.883 -1.634 1 98.81 98 GLU B CA 1
ATOM 2189 C C . GLU B 1 98 ? -6.09 8.469 -0.172 1 98.81 98 GLU B C 1
ATOM 2191 O O . GLU B 1 98 ? -5.383 7.504 0.144 1 98.81 98 GLU B O 1
ATOM 2196 N N . MET B 1 99 ? -6.711 9.188 0.723 1 98.62 99 MET B N 1
ATOM 2197 C CA . MET B 1 99 ? -6.785 8.828 2.137 1 98.62 99 MET B CA 1
ATOM 2198 C C . MET B 1 99 ? -8.094 8.102 2.447 1 98.62 99 MET B C 1
ATOM 2200 O O . MET B 1 99 ? -9.172 8.602 2.119 1 98.62 99 MET B O 1
ATOM 2204 N N . ARG B 1 100 ? -7.973 6.934 3.07 1 98.56 100 ARG B N 1
ATOM 2205 C CA . ARG B 1 100 ? -9.148 6.133 3.395 1 98.56 100 ARG B CA 1
ATOM 2206 C C . ARG B 1 100 ? -9.133 5.707 4.859 1 98.56 100 ARG B C 1
ATOM 2208 O O . ARG B 1 100 ? -8.188 5.059 5.312 1 98.56 100 ARG B O 1
ATOM 2215 N N . PRO B 1 101 ? -10.266 6.031 5.59 1 98.5 101 PRO B N 1
ATOM 2216 C CA . PRO B 1 101 ? -11.359 6.941 5.223 1 98.5 101 PRO B CA 1
ATOM 2217 C C . PRO B 1 101 ? -10.906 8.398 5.156 1 98.5 101 PRO B C 1
ATOM 2219 O O . PRO B 1 101 ? -9.742 8.703 5.406 1 98.5 101 PRO B O 1
ATOM 2222 N N . ALA B 1 102 ? -11.711 9.258 4.77 1 98.31 102 ALA B N 1
ATOM 2223 C CA . ALA B 1 102 ? -11.367 10.672 4.602 1 98.31 102 ALA B CA 1
ATOM 2224 C C . ALA B 1 102 ? -11.102 11.336 5.949 1 98.31 102 ALA B C 1
ATOM 2226 O O . ALA B 1 102 ? -10.156 12.117 6.086 1 98.31 102 ALA B O 1
ATOM 2227 N N . LEU B 1 103 ? -12.023 10.992 6.867 1 98 103 LEU B N 1
ATOM 2228 C CA . LEU B 1 103 ? -12.047 11.711 8.133 1 98 103 LEU B CA 1
ATOM 2229 C C . LEU B 1 103 ? -11.977 13.219 7.91 1 98 103 LEU B C 1
ATOM 2231 O O . LEU B 1 103 ? -12.664 13.758 7.043 1 98 103 LEU B O 1
ATOM 2235 N N . ASP B 1 104 ? -11.219 13.922 8.758 1 96.81 104 ASP B N 1
ATOM 2236 C CA . ASP B 1 104 ? -11.117 15.367 8.578 1 96.81 104 ASP B CA 1
ATOM 2237 C C . ASP B 1 104 ? -9.758 15.758 8 1 96.81 104 ASP B C 1
ATOM 2239 O O . ASP B 1 104 ? -9.195 16.797 8.359 1 96.81 104 ASP B O 1
ATOM 2243 N N . ALA B 1 105 ? -9.266 14.953 7.152 1 97.5 105 ALA B N 1
ATOM 2244 C CA . ALA B 1 105 ? -7.918 15.141 6.621 1 97.5 105 ALA B CA 1
ATOM 2245 C C . ALA B 1 105 ? -7.816 16.438 5.824 1 97.5 105 ALA B C 1
ATOM 2247 O O . ALA B 1 105 ? -6.793 17.125 5.875 1 97.5 105 ALA B O 1
ATOM 2248 N N . ARG B 1 106 ? -8.805 16.719 5.062 1 96.31 106 ARG B N 1
ATOM 2249 C CA . ARG B 1 106 ? -8.766 17.953 4.297 1 96.31 106 ARG B CA 1
ATOM 2250 C C . ARG B 1 106 ? -8.562 19.156 5.215 1 96.31 106 ARG B C 1
ATOM 2252 O O . ARG B 1 106 ? -7.723 20.016 4.941 1 96.31 106 ARG B O 1
ATOM 2259 N N . THR B 1 107 ? -9.344 19.188 6.254 1 95.94 107 THR B N 1
ATOM 2260 C CA . THR B 1 107 ? -9.242 20.297 7.191 1 95.94 107 THR B CA 1
ATOM 2261 C C . THR B 1 107 ? -7.871 20.328 7.859 1 95.94 107 THR B C 1
ATOM 2263 O O . THR B 1 107 ? -7.332 21.391 8.141 1 95.94 107 THR B O 1
ATOM 2266 N N . LEU B 1 108 ? -7.348 19.188 8.125 1 96.81 108 LEU B N 1
ATOM 2267 C CA . LEU B 1 108 ? -6 19.109 8.68 1 96.81 108 LEU B CA 1
ATOM 2268 C C . LEU B 1 108 ? -4.992 19.766 7.734 1 96.81 108 LEU B C 1
ATOM 2270 O O . LEU B 1 108 ? -4.172 20.578 8.164 1 96.81 108 LEU B O 1
ATOM 2274 N N . PHE B 1 109 ? -5.082 19.391 6.465 1 96.88 109 PHE B N 1
ATOM 2275 C CA . PHE B 1 109 ? -4.168 19.953 5.484 1 96.88 109 PHE B CA 1
ATOM 2276 C C . PHE B 1 109 ? -4.359 21.453 5.375 1 96.88 109 PHE B C 1
ATOM 2278 O O . PHE B 1 109 ? -3.385 22.219 5.352 1 96.88 109 PHE B O 1
ATOM 2285 N N . GLU B 1 110 ? -5.602 21.844 5.324 1 96.06 110 GLU B N 1
ATOM 2286 C CA . GLU B 1 110 ? -5.895 23.266 5.234 1 96.06 110 GLU B CA 1
ATOM 2287 C C . GLU B 1 110 ? -5.316 24.031 6.426 1 96.06 110 GLU B C 1
ATOM 2289 O O . GLU B 1 110 ? -4.766 25.109 6.266 1 96.06 110 GLU B O 1
ATOM 2294 N N . THR B 1 111 ? -5.43 23.453 7.566 1 96.44 111 THR B N 1
ATOM 2295 C CA . THR B 1 111 ? -4.938 24.078 8.789 1 96.44 111 THR B CA 1
ATOM 2296 C C . THR B 1 111 ? -3.416 24.188 8.766 1 96.44 111 THR B C 1
ATOM 2298 O O . THR B 1 111 ? -2.863 25.266 8.945 1 96.44 111 THR B O 1
ATOM 2301 N N . MET B 1 112 ? -2.779 23.109 8.469 1 96.62 112 MET B N 1
ATOM 2302 C CA . MET B 1 112 ? -1.319 23.078 8.508 1 96.62 112 MET B CA 1
ATOM 2303 C C . MET B 1 112 ? -0.728 23.953 7.41 1 96.62 112 MET B C 1
ATOM 2305 O O . MET B 1 112 ? 0.234 24.688 7.648 1 96.62 112 MET B O 1
ATOM 2309 N N . TYR B 1 113 ? -1.278 23.891 6.254 1 96.31 113 TYR B N 1
ATOM 2310 C CA . TYR B 1 113 ? -0.784 24.688 5.137 1 96.31 113 TYR B CA 1
ATOM 2311 C C . TYR B 1 113 ? -1.086 26.172 5.344 1 96.31 113 TYR B C 1
ATOM 2313 O O . TYR B 1 113 ? -0.278 27.031 4.984 1 96.31 113 TYR B O 1
ATOM 2321 N N . GLY B 1 114 ? -2.299 26.391 5.844 1 95.88 114 GLY B N 1
ATOM 2322 C CA . GLY B 1 114 ? -2.641 27.781 6.156 1 95.88 114 GLY B CA 1
ATOM 2323 C C . GLY B 1 114 ? -1.7 28.406 7.16 1 95.88 114 GLY B C 1
ATOM 2324 O O . GLY B 1 114 ? -1.264 29.547 6.977 1 95.88 114 GLY B O 1
ATOM 2325 N N . LEU B 1 115 ? -1.383 27.688 8.234 1 97 115 LEU B N 1
ATOM 2326 C CA . LEU B 1 115 ? -0.426 28.172 9.227 1 97 115 LEU B CA 1
ATOM 2327 C C . LEU B 1 115 ? 0.921 28.469 8.578 1 97 115 LEU B C 1
ATOM 2329 O O . LEU B 1 115 ? 1.548 29.484 8.883 1 97 115 LEU B O 1
ATOM 2333 N N . ALA B 1 116 ? 1.359 27.625 7.699 1 96.62 116 ALA B N 1
ATOM 2334 C CA . ALA B 1 116 ? 2.629 27.828 7.004 1 96.62 116 ALA B CA 1
ATOM 2335 C C . ALA B 1 116 ? 2.578 29.078 6.125 1 96.62 116 ALA B C 1
ATOM 2337 O O . ALA B 1 116 ? 3.529 29.859 6.094 1 96.62 116 ALA B O 1
ATOM 2338 N N . ARG B 1 117 ? 1.54 29.281 5.422 1 94.75 117 ARG B N 1
ATOM 2339 C CA . ARG B 1 117 ? 1.372 30.422 4.535 1 94.75 117 ARG B CA 1
ATOM 2340 C C . ARG B 1 117 ? 1.408 31.734 5.324 1 94.75 117 ARG B C 1
ATOM 2342 O O . ARG B 1 117 ? 1.921 32.75 4.836 1 94.75 117 ARG B O 1
ATOM 2349 N N . ASP B 1 118 ? 0.889 31.609 6.551 1 96.25 118 ASP B N 1
ATOM 2350 C CA . ASP B 1 118 ? 0.84 32.781 7.41 1 96.25 118 ASP B CA 1
ATOM 2351 C C . ASP B 1 118 ? 2.166 33 8.141 1 96.25 118 ASP B C 1
ATOM 2353 O O . ASP B 1 118 ? 2.289 33.875 8.977 1 96.25 118 ASP B O 1
ATOM 2357 N N . GLY B 1 119 ? 3.094 32.125 7.895 1 96.12 119 GLY B N 1
ATOM 2358 C CA . GLY B 1 119 ? 4.395 32.25 8.539 1 96.12 119 GLY B CA 1
ATOM 2359 C C . GLY B 1 119 ? 4.387 31.766 9.977 1 96.12 119 GLY B C 1
ATOM 2360 O O . GLY B 1 119 ? 5.234 32.188 10.773 1 96.12 119 GLY B O 1
ATOM 2361 N N . LYS B 1 120 ? 3.455 30.953 10.312 1 96.69 120 LYS B N 1
ATOM 2362 C CA . LYS B 1 120 ? 3.287 30.531 11.703 1 96.69 120 LYS B CA 1
ATOM 2363 C C . LYS B 1 120 ? 3.85 29.141 11.922 1 96.69 120 LYS B C 1
ATOM 2365 O O . LYS B 1 120 ? 3.467 28.453 12.867 1 96.69 120 LYS B O 1
ATOM 2370 N N . THR B 1 121 ? 4.629 28.688 11.039 1 96.69 121 THR B N 1
ATOM 2371 C CA . THR B 1 121 ? 5.371 27.453 11.203 1 96.69 121 THR B CA 1
ATOM 2372 C C . THR B 1 121 ? 6.875 27.703 11.109 1 96.69 121 THR B C 1
ATOM 2374 O O . THR B 1 121 ? 7.305 28.766 10.664 1 96.69 121 THR B O 1
ATOM 2377 N N . ARG B 1 122 ? 7.621 26.75 11.578 1 94.25 122 ARG B N 1
ATOM 2378 C CA . ARG B 1 122 ? 9.062 26.734 11.359 1 94.25 122 ARG B CA 1
ATOM 2379 C C . ARG B 1 122 ? 9.398 26.375 9.922 1 94.25 122 ARG B C 1
ATOM 2381 O O . ARG B 1 122 ? 8.5 26.094 9.125 1 94.25 122 ARG B O 1
ATOM 2388 N N . ARG B 1 123 ? 10.719 26.406 9.664 1 88.81 123 ARG B N 1
ATOM 2389 C CA . ARG B 1 123 ? 11.156 26.188 8.297 1 88.81 123 ARG B CA 1
ATOM 2390 C C . ARG B 1 123 ? 10.852 24.766 7.836 1 88.81 123 ARG B C 1
ATOM 2392 O O . ARG B 1 123 ? 10.695 24.516 6.641 1 88.81 123 ARG B O 1
ATOM 2399 N N . TRP B 1 124 ? 10.664 23.922 8.758 1 88.75 124 TRP B N 1
ATOM 2400 C CA . TRP B 1 124 ? 10.438 22.531 8.398 1 88.75 124 TRP B CA 1
ATOM 2401 C C . TRP B 1 124 ? 8.945 22.203 8.398 1 88.75 124 TRP B C 1
ATOM 2403 O O . TRP B 1 124 ? 8.555 21.047 8.211 1 88.75 124 TRP B O 1
ATOM 2413 N N . GLY B 1 125 ? 8.109 23.172 8.672 1 92.19 125 GLY B N 1
ATOM 2414 C CA . GLY B 1 125 ? 6.691 23.016 8.367 1 92.19 125 GLY B CA 1
ATOM 2415 C C . GLY B 1 125 ? 5.84 22.781 9.602 1 92.19 125 GLY B C 1
ATOM 2416 O O . GLY B 1 125 ? 4.609 22.766 9.516 1 92.19 125 GLY B O 1
ATOM 2417 N N . LEU B 1 126 ? 6.406 22.688 10.727 1 95.38 126 LEU B N 1
ATOM 2418 C CA . LEU B 1 126 ? 5.629 22.453 11.938 1 95.38 126 LEU B CA 1
ATOM 2419 C C . LEU B 1 126 ? 5.461 23.75 12.727 1 95.38 126 LEU B C 1
ATOM 2421 O O . LEU B 1 126 ? 6.391 24.562 12.812 1 95.38 126 LEU B O 1
ATOM 2425 N N . PRO B 1 127 ? 4.297 23.922 13.305 1 96.88 127 PRO B N 1
ATOM 2426 C CA . PRO B 1 127 ? 4.105 25.109 14.148 1 96.88 127 PRO B CA 1
ATOM 2427 C C . PRO B 1 127 ? 4.758 24.953 15.523 1 96.88 127 PRO B C 1
ATOM 2429 O O . PRO B 1 127 ? 5.383 23.922 15.805 1 96.88 127 PRO B O 1
ATOM 2432 N N . GLY B 1 128 ? 4.695 26.031 16.281 1 95.94 128 GLY B N 1
ATOM 2433 C CA . GLY B 1 128 ? 5.203 25.953 17.641 1 95.94 128 GLY B CA 1
ATOM 2434 C C . GLY B 1 128 ? 4.527 24.875 18.469 1 95.94 128 GLY B C 1
ATOM 2435 O O . GLY B 1 128 ? 3.477 24.359 18.078 1 95.94 128 GLY B O 1
ATOM 2436 N N . PRO B 1 129 ? 5.105 24.562 19.609 1 96.25 129 PRO B N 1
ATOM 2437 C CA . PRO B 1 129 ? 4.656 23.406 20.375 1 96.25 129 PRO B CA 1
ATOM 2438 C C . PRO B 1 129 ? 3.215 23.531 20.859 1 96.25 129 PRO B C 1
ATOM 2440 O O . PRO B 1 129 ? 2.471 22.547 20.875 1 96.25 129 PRO B O 1
ATOM 2443 N N . LEU B 1 130 ? 2.766 24.703 21.25 1 97.88 130 LEU B N 1
ATOM 2444 C CA . LEU B 1 130 ? 1.397 24.875 21.734 1 97.88 130 LEU B CA 1
ATOM 2445 C C . LEU B 1 130 ? 0.399 24.688 20.594 1 97.88 130 LEU B C 1
ATOM 2447 O O . LEU B 1 130 ? -0.592 23.969 20.75 1 97.88 130 LEU B O 1
ATOM 2451 N N . GLN B 1 131 ? 0.7 25.312 19.453 1 98.19 131 GLN B N 1
ATOM 2452 C CA . GLN B 1 131 ? -0.153 25.156 18.281 1 98.19 131 GLN B CA 1
ATOM 2453 C C . GLN B 1 131 ? -0.147 23.719 17.766 1 98.19 131 GLN B C 1
ATOM 2455 O O . GLN B 1 131 ? -1.188 23.188 17.375 1 98.19 131 GLN B O 1
ATOM 2460 N N . LEU B 1 132 ? 0.998 23.141 17.797 1 96.94 132 LEU B N 1
ATOM 2461 C CA . LEU B 1 132 ? 1.11 21.75 17.359 1 96.94 132 LEU B CA 1
ATOM 2462 C C . LEU B 1 132 ? 0.269 20.828 18.25 1 96.94 132 LEU B C 1
ATOM 2464 O O . LEU B 1 132 ? -0.413 19.938 17.75 1 96.94 132 LEU B O 1
ATOM 2468 N N . ALA B 1 133 ? 0.31 21.031 19.516 1 97.69 133 ALA B N 1
ATOM 2469 C CA . ALA B 1 133 ? -0.471 20.234 20.453 1 97.69 133 ALA B CA 1
ATOM 2470 C C . ALA B 1 133 ? -1.966 20.375 20.188 1 97.69 133 ALA B C 1
ATOM 2472 O O . ALA B 1 133 ? -2.715 19.391 20.266 1 97.69 133 ALA B O 1
ATOM 2473 N N . VAL B 1 134 ? -2.402 21.562 19.891 1 98.31 134 VAL B N 1
ATOM 2474 C CA . VAL B 1 134 ? -3.816 21.812 19.625 1 98.31 134 VAL B CA 1
ATOM 2475 C C . VAL B 1 134 ? -4.242 21.094 18.359 1 98.31 134 VAL B C 1
ATOM 2477 O O . VAL B 1 134 ? -5.305 20.469 18.312 1 98.31 134 VAL B O 1
ATOM 2480 N N . VAL B 1 135 ? -3.391 21.156 17.344 1 97.5 135 VAL B N 1
ATOM 2481 C CA . VAL B 1 135 ? -3.691 20.484 16.078 1 97.5 135 VAL B CA 1
ATOM 2482 C C . VAL B 1 135 ? -3.689 18.969 16.297 1 97.5 135 VAL B C 1
ATOM 2484 O O . VAL B 1 135 ? -4.59 18.266 15.82 1 97.5 135 VAL B O 1
ATOM 2487 N N . ALA B 1 136 ? -2.717 18.469 17 1 96.81 136 ALA B N 1
ATOM 2488 C CA . ALA B 1 136 ? -2.594 17.047 17.281 1 96.81 136 ALA B CA 1
ATOM 2489 C C . ALA B 1 136 ? -3.809 16.531 18.047 1 96.81 136 ALA B C 1
ATOM 2491 O O . ALA B 1 136 ? -4.27 15.406 17.797 1 96.81 136 ALA B O 1
ATOM 2492 N N . ASP B 1 137 ? -4.266 17.312 18.938 1 97.69 137 ASP B N 1
ATOM 2493 C CA . ASP B 1 137 ? -5.438 16.938 19.719 1 97.69 137 ASP B CA 1
ATOM 2494 C C . ASP B 1 137 ? -6.699 16.953 18.859 1 97.69 137 ASP B C 1
ATOM 2496 O O . ASP B 1 137 ? -7.535 16.047 18.969 1 97.69 137 ASP B O 1
ATOM 2500 N N . GLU B 1 138 ? -6.809 17.969 18.062 1 97.5 138 GLU B N 1
ATOM 2501 C CA . GLU B 1 138 ? -7.98 18.156 17.219 1 97.5 138 GLU B CA 1
ATOM 2502 C C . GLU B 1 138 ? -8.102 17.031 16.188 1 97.5 138 GLU B C 1
ATOM 2504 O O . GLU B 1 138 ? -9.203 16.562 15.891 1 97.5 138 GLU B O 1
ATOM 2509 N N . PHE B 1 139 ? -7.023 16.594 15.656 1 97.56 139 PHE B N 1
ATOM 2510 C CA . PHE B 1 139 ? -6.992 15.641 14.562 1 97.56 139 PHE B CA 1
ATOM 2511 C C . PHE B 1 139 ? -6.34 14.336 15 1 97.56 139 PHE B C 1
ATOM 2513 O O . PHE B 1 139 ? -5.594 13.719 14.234 1 97.56 139 PHE B O 1
ATOM 2520 N N . ARG B 1 140 ? -6.633 13.93 16.203 1 96.44 140 ARG B N 1
ATOM 2521 C CA . ARG B 1 140 ? -5.969 12.789 16.828 1 96.44 140 ARG B CA 1
ATOM 2522 C C . ARG B 1 140 ? -6.293 11.5 16.078 1 96.44 140 ARG B C 1
ATOM 2524 O O . ARG B 1 140 ? -5.566 10.508 16.203 1 96.44 140 ARG B O 1
ATOM 2531 N N . GLU B 1 141 ? -7.324 11.477 15.266 1 96.25 141 GLU B N 1
ATOM 2532 C CA . GLU B 1 141 ? -7.68 10.289 14.492 1 96.25 141 GLU B CA 1
ATOM 2533 C C . GLU B 1 141 ? -6.969 10.281 13.141 1 96.25 141 GLU B C 1
ATOM 2535 O O . GLU B 1 141 ? -6.898 9.242 12.484 1 96.25 141 GLU B O 1
ATOM 2540 N N . GLU B 1 142 ? -6.398 11.445 12.703 1 97.06 142 GLU B N 1
ATOM 2541 C CA . GLU B 1 142 ? -5.773 11.602 11.398 1 97.06 142 GLU B CA 1
ATOM 2542 C C . GLU B 1 142 ? -4.254 11.531 11.492 1 97.06 142 GLU B C 1
ATOM 2544 O O . GLU B 1 142 ? -3.582 11.109 10.555 1 97.06 142 GLU B O 1
ATOM 2549 N N . LEU B 1 143 ? -3.799 11.914 12.625 1 95.69 143 LEU B N 1
ATOM 2550 C CA . LEU B 1 143 ? -2.365 12.18 12.68 1 95.69 143 LEU B CA 1
ATOM 2551 C C . LEU B 1 143 ? -1.787 11.789 14.031 1 95.69 143 LEU B C 1
ATOM 2553 O O . LEU B 1 143 ? -2.385 12.086 15.07 1 95.69 143 LEU B O 1
ATOM 2557 N N . ALA B 1 144 ? -0.689 11.125 14.047 1 96.5 144 ALA B N 1
ATOM 2558 C CA . ALA B 1 144 ? 0.183 10.891 15.195 1 96.5 144 ALA B CA 1
ATOM 2559 C C . ALA B 1 144 ? 1.647 10.844 14.773 1 96.5 144 ALA B C 1
ATOM 2561 O O . ALA B 1 144 ? 1.953 10.688 13.586 1 96.5 144 ALA B O 1
ATOM 2562 N N . PHE B 1 145 ? 2.471 11.102 15.688 1 94.81 145 PHE B N 1
ATOM 2563 C CA . PHE B 1 145 ? 3.896 11.07 15.391 1 94.81 145 PHE B CA 1
ATOM 2564 C C . PHE B 1 145 ? 4.5 9.719 15.734 1 94.81 145 PHE B C 1
ATOM 2566 O O . PHE B 1 145 ? 4.129 9.109 16.75 1 94.81 145 PHE B O 1
ATOM 2573 N N . ALA B 1 146 ? 5.422 9.305 14.891 1 94.12 146 ALA B N 1
ATOM 2574 C CA . ALA B 1 146 ? 6.066 8.016 15.117 1 94.12 146 ALA B CA 1
ATOM 2575 C C . ALA B 1 146 ? 7.023 8.078 16.297 1 94.12 146 ALA B C 1
ATOM 2577 O O . ALA B 1 146 ? 7.551 9.148 16.625 1 94.12 146 ALA B O 1
ATOM 2578 N N . GLY B 1 147 ? 7.254 6.98 17 1 90.44 147 GLY B N 1
ATOM 2579 C CA . GLY B 1 147 ? 8.25 6.891 18.062 1 90.44 147 GLY B CA 1
ATOM 2580 C C . GLY B 1 147 ? 7.664 7.098 19.453 1 90.44 147 GLY B C 1
ATOM 2581 O O . GLY B 1 147 ? 8.336 6.859 20.453 1 90.44 147 GLY B O 1
ATOM 2582 N N . VAL B 1 148 ? 6.496 7.719 19.5 1 89.69 148 VAL B N 1
ATOM 2583 C CA . VAL B 1 148 ? 5.805 7.875 20.781 1 89.69 148 VAL B CA 1
ATOM 2584 C C . VAL B 1 148 ? 4.492 7.094 20.75 1 89.69 148 VAL B C 1
ATOM 2586 O O . VAL B 1 148 ? 3.688 7.254 19.828 1 89.69 148 VAL B O 1
ATOM 2589 N N . PRO B 1 149 ? 4.312 6.273 21.766 1 93.62 149 PRO B N 1
ATOM 2590 C CA . PRO B 1 149 ? 3.033 5.559 21.781 1 93.62 149 PRO B CA 1
ATOM 2591 C C . PRO B 1 149 ? 1.833 6.496 21.656 1 93.62 149 PRO B C 1
ATOM 2593 O O . PRO B 1 149 ? 1.796 7.543 22.312 1 93.62 149 PRO B O 1
ATOM 2596 N N . VAL B 1 150 ? 0.887 6.137 20.859 1 92.94 150 VAL B N 1
ATOM 2597 C CA . VAL B 1 150 ? -0.226 6.996 20.469 1 92.94 150 VAL B CA 1
ATOM 2598 C C . VAL B 1 150 ? -1.017 7.414 21.703 1 92.94 150 VAL B C 1
ATOM 2600 O O . VAL B 1 150 ? -1.333 8.594 21.891 1 92.94 150 VAL B O 1
ATOM 2603 N N . PRO B 1 151 ? -1.303 6.48 22.719 1 93.94 151 PRO B N 1
ATOM 2604 C CA . PRO B 1 151 ? -2.059 6.918 23.891 1 93.94 151 PRO B CA 1
ATOM 2605 C C . PRO B 1 151 ? -1.323 7.984 24.703 1 93.94 151 PRO B C 1
ATOM 2607 O O . PRO B 1 151 ? -1.953 8.898 25.25 1 93.94 151 PRO B O 1
ATOM 2610 N N . ILE B 1 152 ? -0.029 7.898 24.766 1 95.81 152 ILE B N 1
ATOM 2611 C CA . ILE B 1 152 ? 0.771 8.859 25.516 1 95.81 152 ILE B CA 1
ATOM 2612 C C . ILE B 1 152 ? 0.763 10.211 24.812 1 95.81 152 ILE B C 1
ATOM 2614 O O . ILE B 1 152 ? 0.575 11.25 25.438 1 95.81 152 ILE B O 1
ATOM 2618 N N . GLN B 1 153 ? 0.965 10.203 23.484 1 95 153 GLN B N 1
ATOM 2619 C CA . GLN B 1 153 ? 1.001 11.469 22.766 1 95 153 GLN B CA 1
ATOM 2620 C C . GLN B 1 153 ? -0.369 12.141 22.75 1 95 153 GLN B C 1
ATOM 2622 O O . GLN B 1 153 ? -0.464 13.375 22.812 1 95 153 GLN B O 1
ATOM 2627 N N . ARG B 1 154 ? -1.415 11.328 22.766 1 95.88 154 ARG B N 1
ATOM 2628 C CA . ARG B 1 154 ? -2.756 11.898 22.828 1 95.88 154 ARG B CA 1
ATOM 2629 C C . ARG B 1 154 ? -3 12.594 24.172 1 95.88 154 ARG B C 1
ATOM 2631 O O . ARG B 1 154 ? -3.572 13.68 24.203 1 95.88 154 ARG B O 1
ATOM 2638 N N . ALA B 1 155 ? -2.588 11.922 25.219 1 96.88 155 ALA B N 1
ATOM 2639 C CA . ALA B 1 155 ? -2.738 12.5 26.547 1 96.88 155 ALA B CA 1
ATOM 2640 C C . ALA B 1 155 ? -1.936 13.797 26.672 1 96.88 155 ALA B C 1
ATOM 2642 O O . ALA B 1 155 ? -2.436 14.797 27.188 1 96.88 155 ALA B O 1
ATOM 2643 N N . LEU B 1 156 ? -0.733 13.758 26.188 1 96.69 156 LEU B N 1
ATOM 2644 C CA . LEU B 1 156 ? 0.126 14.938 26.25 1 96.69 156 LEU B CA 1
ATOM 2645 C C . LEU B 1 156 ? -0.459 16.078 25.422 1 96.69 156 LEU B C 1
ATOM 2647 O O . LEU B 1 156 ? -0.488 17.219 25.859 1 96.69 156 LEU B O 1
ATOM 2651 N N . ALA B 1 157 ? -0.897 15.742 24.219 1 97.5 157 ALA B N 1
ATOM 2652 C CA . ALA B 1 157 ? -1.484 16.75 23.344 1 97.5 157 ALA B CA 1
ATOM 2653 C C . ALA B 1 157 ? -2.732 17.375 23.984 1 97.5 157 ALA B C 1
ATOM 2655 O O . ALA B 1 157 ? -2.936 18.578 23.906 1 97.5 157 ALA B O 1
ATOM 2656 N N . SER B 1 158 ? -3.523 16.516 24.578 1 97.12 158 SER B N 1
ATOM 2657 C CA . SER B 1 158 ? -4.746 17 25.203 1 97.12 158 SER B CA 1
ATOM 2658 C C . SER B 1 158 ? -4.43 17.938 26.375 1 97.12 158 SER B C 1
ATOM 2660 O O . SER B 1 158 ? -5.07 18.984 26.516 1 97.12 158 SER B O 1
ATOM 2662 N N . GLY B 1 159 ? -3.498 17.578 27.156 1 97.31 159 GLY B N 1
ATOM 2663 C CA . GLY B 1 159 ? -3.092 18.422 28.266 1 97.31 159 GLY B CA 1
ATOM 2664 C C . GLY B 1 159 ? -2.537 19.766 27.812 1 97.31 159 GLY B C 1
ATOM 2665 O O . GLY B 1 159 ? -2.965 20.812 28.297 1 97.31 159 GLY B O 1
ATOM 2666 N N . VAL B 1 160 ? -1.659 19.75 26.844 1 97.81 160 VAL B N 1
ATOM 2667 C CA . VAL B 1 160 ? -0.978 20.938 26.359 1 97.81 160 VAL B CA 1
ATOM 2668 C C . VAL B 1 160 ? -1.944 21.797 25.531 1 97.81 160 VAL B C 1
ATOM 2670 O O . VAL B 1 160 ? -1.846 23.016 25.531 1 97.81 160 VAL B O 1
ATOM 2673 N N . SER B 1 161 ? -2.889 21.094 24.891 1 97.88 161 SER B N 1
ATOM 2674 C CA . SER B 1 161 ? -3.842 21.797 24.047 1 97.88 161 SER B CA 1
ATOM 2675 C C . SER B 1 161 ? -4.695 22.766 24.844 1 97.88 161 SER B C 1
ATOM 2677 O O . SER B 1 161 ? -5.102 23.812 24.344 1 97.88 161 SER B O 1
ATOM 2679 N N . THR B 1 162 ? -4.992 22.438 26.109 1 97.31 162 THR B N 1
ATOM 2680 C CA . THR B 1 162 ? -5.762 23.328 26.969 1 97.31 162 THR B CA 1
ATOM 2681 C C . THR B 1 162 ? -5.051 24.672 27.125 1 97.31 162 THR B C 1
ATOM 2683 O O . THR B 1 162 ? -5.68 25.719 27.031 1 97.31 162 THR B O 1
ATOM 2686 N N . VAL B 1 163 ? -3.777 24.625 27.297 1 97.62 163 VAL B N 1
ATOM 2687 C CA . VAL B 1 163 ? -2.971 25.828 27.438 1 97.62 163 VAL B CA 1
ATOM 2688 C C . VAL B 1 163 ? -2.912 26.562 26.094 1 97.62 163 VAL B C 1
ATOM 2690 O O . VAL B 1 163 ? -3.064 27.797 26.047 1 97.62 163 VAL B O 1
ATOM 2693 N N . GLY B 1 164 ? -2.762 25.797 25 1 98 164 GLY B N 1
ATOM 2694 C CA . GLY B 1 164 ? -2.713 26.375 23.656 1 98 164 GLY B CA 1
ATOM 2695 C C . GLY B 1 164 ? -3.977 27.125 23.297 1 98 164 GLY B C 1
ATOM 2696 O O . GLY B 1 164 ? -3.912 28.234 22.75 1 98 164 GLY B O 1
ATOM 2697 N N . ARG B 1 165 ? -5.004 26.547 23.641 1 97.5 165 ARG B N 1
ATOM 2698 C CA . ARG B 1 165 ? -6.281 27.172 23.312 1 97.5 165 ARG B CA 1
ATOM 2699 C C . ARG B 1 165 ? -6.5 28.438 24.141 1 97.5 165 ARG B C 1
ATOM 2701 O O . ARG B 1 165 ? -7.094 29.406 23.672 1 97.5 165 ARG B O 1
ATOM 2708 N N . ARG B 1 166 ? -6 28.469 25.359 1 97.31 166 ARG B N 1
ATOM 2709 C CA . ARG B 1 166 ? -6.137 29.641 26.219 1 97.31 166 ARG B CA 1
ATOM 2710 C C . ARG B 1 166 ? -5.344 30.828 25.688 1 97.31 166 ARG B C 1
ATOM 2712 O O . ARG B 1 166 ? -5.746 31.984 25.844 1 97.31 166 ARG B O 1
ATOM 2719 N N . VAL B 1 167 ? -4.281 30.469 24.969 1 97.06 167 VAL B N 1
ATOM 2720 C CA . VAL B 1 167 ? -3.443 31.562 24.469 1 97.06 167 VAL B CA 1
ATOM 2721 C C . VAL B 1 167 ? -3.809 31.875 23.016 1 97.06 167 VAL B C 1
ATOM 2723 O O . VAL B 1 167 ? -3.082 32.594 22.328 1 97.06 167 VAL B O 1
ATOM 2726 N N . GLY B 1 168 ? -4.812 31.156 22.469 1 96.62 168 GLY B N 1
ATOM 2727 C CA . GLY B 1 168 ? -5.367 31.625 21.203 1 96.62 168 GLY B CA 1
ATOM 2728 C C . GLY B 1 168 ? -5.176 30.625 20.062 1 96.62 168 GLY B C 1
ATOM 2729 O O . GLY B 1 168 ? -5.668 30.844 18.953 1 96.62 168 GLY B O 1
ATOM 2730 N N . CYS B 1 169 ? -4.465 29.547 20.328 1 97.44 169 CYS B N 1
ATOM 2731 C CA . CYS B 1 169 ? -4.293 28.531 19.281 1 97.44 169 CYS B CA 1
ATOM 2732 C C . CYS B 1 169 ? -5.609 27.828 19 1 97.44 169 CYS B C 1
ATOM 2734 O O . CYS B 1 169 ? -6.398 27.578 19.906 1 97.44 169 CYS B O 1
ATOM 2736 N N . GLN B 1 170 ? -5.852 27.531 17.734 1 96.81 170 GLN B N 1
ATOM 2737 C CA . GLN B 1 170 ? -7.023 26.766 17.312 1 96.81 170 GLN B CA 1
ATOM 2738 C C . GLN B 1 170 ? -6.617 25.516 16.547 1 96.81 170 GLN B C 1
ATOM 2740 O O . GLN B 1 170 ? -5.531 25.453 15.977 1 96.81 170 GLN B O 1
ATOM 2745 N N . GLY B 1 171 ? -7.539 24.578 16.594 1 95.75 171 GLY B N 1
ATOM 2746 C CA . GLY B 1 171 ? -7.309 23.344 15.836 1 95.75 171 GLY B CA 1
ATOM 2747 C C . GLY B 1 171 ? -7.738 23.453 14.383 1 95.75 171 GLY B C 1
ATOM 2748 O O . GLY B 1 171 ? -7.227 22.734 13.531 1 95.75 171 GLY B O 1
ATOM 2749 N N . ARG B 1 172 ? -8.703 24.297 14.203 1 94.56 172 ARG B N 1
ATOM 2750 C CA . ARG B 1 172 ? -9.25 24.594 12.883 1 94.56 172 ARG B CA 1
ATOM 2751 C C . ARG B 1 172 ? -9.43 26.094 12.695 1 94.56 172 ARG B C 1
ATOM 2753 O O . ARG B 1 172 ? -9.875 26.797 13.609 1 94.56 172 ARG B O 1
ATOM 2760 N N . TYR B 1 173 ? -9.016 26.531 11.555 1 93.75 173 TYR B N 1
ATOM 2761 C CA . TYR B 1 173 ? -9.219 27.938 11.219 1 93.75 173 TYR B CA 1
ATOM 2762 C C . TYR B 1 173 ? -10.141 28.078 10.016 1 93.75 173 TYR B C 1
ATOM 2764 O O . TYR B 1 173 ? -9.812 27.625 8.914 1 93.75 173 TYR B O 1
ATOM 2772 N N . SER B 1 174 ? -11.211 28.703 10.164 1 90.19 174 SER B N 1
ATOM 2773 C CA . SER B 1 174 ? -12.195 28.875 9.094 1 90.19 174 SER B CA 1
ATOM 2774 C C . SER B 1 174 ? -11.594 29.625 7.91 1 90.19 174 SER B C 1
ATOM 2776 O O . SER B 1 174 ? -11.969 29.375 6.762 1 90.19 174 SER B O 1
ATOM 2778 N N . ARG B 1 175 ? -10.711 30.5 8.203 1 90.56 175 ARG B N 1
ATOM 2779 C CA . ARG B 1 175 ? -10.125 31.312 7.145 1 90.56 175 ARG B CA 1
ATOM 2780 C C . ARG B 1 175 ? -9.312 30.453 6.18 1 90.56 175 ARG B C 1
ATOM 2782 O O . ARG B 1 175 ? -9.07 30.844 5.039 1 90.56 175 ARG B O 1
ATOM 2789 N N . TYR B 1 176 ? -8.93 29.312 6.656 1 91.44 176 TYR B N 1
ATOM 2790 C CA . TYR B 1 176 ? -8.141 28.438 5.789 1 91.44 176 TYR B CA 1
ATOM 2791 C C . TYR B 1 176 ? -9.031 27.516 4.969 1 91.44 176 TYR B C 1
ATOM 2793 O O . TYR B 1 176 ? -8.609 27 3.936 1 91.44 176 TYR B O 1
ATOM 2801 N N . SER B 1 177 ? -10.234 27.062 5.445 1 80.06 177 SER B N 1
ATOM 2802 C CA . SER B 1 177 ? -11.109 26.078 4.805 1 80.06 177 SER B CA 1
ATOM 2803 C C . SER B 1 177 ? -12.125 26.766 3.893 1 80.06 177 SER B C 1
ATOM 2805 O O . SER B 1 177 ? -12.734 26.125 3.037 1 80.06 177 SER B O 1
ATOM 2807 N N . GLY B 1 178 ? -12.141 27.938 3.766 1 64.25 178 GLY B N 1
ATOM 2808 C CA . GLY B 1 178 ? -13.227 28.641 3.111 1 64.25 178 GLY B CA 1
ATOM 2809 C C . GLY B 1 178 ? -14.578 28.375 3.736 1 64.25 178 GLY B C 1
ATOM 2810 O O . GLY B 1 178 ? -15.617 28.75 3.18 1 64.25 178 GLY B O 1
ATOM 2811 N N . LEU B 1 179 ? -14.703 27.312 4.609 1 53.28 179 LEU B N 1
ATOM 2812 C CA . LEU B 1 179 ? -15.984 26.984 5.215 1 53.28 179 LEU B CA 1
ATOM 2813 C C . LEU B 1 179 ? -16.203 27.781 6.496 1 53.28 179 LEU B C 1
ATOM 2815 O O . LEU B 1 179 ? -15.242 28.125 7.191 1 53.28 179 LEU B O 1
ATOM 2819 N N . PRO B 1 180 ? -17.438 28.234 6.676 1 46.06 180 PRO B N 1
ATOM 2820 C CA . PRO B 1 180 ? -17.766 28.859 7.965 1 46.06 180 PRO B CA 1
ATOM 2821 C C . PRO B 1 180 ? -17.5 27.922 9.148 1 46.06 180 PRO B C 1
ATOM 2823 O O . PRO B 1 180 ? -17.703 26.719 9.047 1 46.06 180 PRO B O 1
ATOM 2826 N N . VAL B 1 181 ? -16.484 28.125 10.086 1 44.62 181 VAL B N 1
ATOM 2827 C CA . VAL B 1 181 ? -16.156 27.359 11.289 1 44.62 181 VAL B CA 1
ATOM 2828 C C . VAL B 1 181 ? -17.359 27.328 12.219 1 44.62 181 VAL B C 1
ATOM 2830 O O . VAL B 1 181 ? -17.875 28.359 12.633 1 44.62 181 VAL B O 1
ATOM 2833 N N . GLU B 1 182 ? -18.203 26.344 12.133 1 39.5 182 GLU B N 1
ATOM 2834 C CA . GLU B 1 182 ? -19.281 26.297 13.109 1 39.5 182 GLU B CA 1
ATOM 2835 C C . GLU B 1 182 ? -18.75 26.094 14.523 1 39.5 182 GLU B C 1
ATOM 2837 O O . GLU B 1 182 ? -17.906 25.234 14.75 1 39.5 182 GLU B O 1
ATOM 2842 N N . SER B 1 183 ? -18.641 27.109 15.32 1 35.16 183 SER B N 1
ATOM 2843 C CA . SER B 1 183 ? -18.359 27.047 16.75 1 35.16 183 SER B CA 1
ATOM 2844 C C . SER B 1 183 ? -19.062 25.844 17.406 1 35.16 183 SER B C 1
ATOM 2846 O O . SER B 1 183 ? -20.266 25.641 17.203 1 35.16 183 SER B O 1
ATOM 2848 N N . LYS B 1 184 ? -18.234 24.734 17.484 1 37.16 184 LYS B N 1
ATOM 2849 C CA . LYS B 1 184 ? -18.953 23.922 18.469 1 37.16 184 LYS B CA 1
ATOM 2850 C C . LYS B 1 184 ? -18.938 24.594 19.844 1 37.16 184 LYS B C 1
ATOM 2852 O O . LYS B 1 184 ? -17.969 25.25 20.203 1 37.16 184 LYS B O 1
#

Foldseek 3Di:
DDQKFDQPLQQKIWGWPDADQFKTKIKIKHFVRGWPPLQFWKFQQAKKKKKAWQAAWKWKDWQRDIDIDHHPDIDIDDGPITMIIHGPGNGMTIIMMMIGRHPPVVQLCLVQRVCNVVVQPDSSRHHDPLLNLQLCQVVVNGIDGPPDPSVVSNVVSVVSPVVSVVVPHHNGDCVRVVDDPPDD/DDQKFDQPLQQKIWGWDDADQFKTKIKIKHFVRGWPPLQFWKFQQAKKKKKAWQAAWKWKDWQRDIDIDGHPDIDIDDGPITMIIHGPGNGMTIIMMMIGRHPPVVQLCLVQRVCNVVVQPDSSRHHDPLLNLQLCQVVLNGIDGPPDPSVVSNVVSVVSPVVSVVVPHHNGDCVRVVDDPPDD

Organism: NCBI:txid2743089

pLDDT: mean 94.34, std 10.96, range [35.16, 98.94]

Sequence (368 aa):
MTESIENPATGERIEFRGATDGALRFDYYLEPGGYAMGKVDHVHPRQEERFTIESGRLGVRIDGDEWTATPGSRFAILAGTPHTVWNDAPTETHAVIEMRPALDARTLFETMYGLARDGKTRRWGLPGPLQLAVVADEFREELAFAGVPVPIQRALASGVSTVGRRVGCQGRYSRYSGLPVESKMTESIENPATGERIEFRGATDGALRFDYYLEPGGYAMGKVDHVHPRQEERFTIESGRLGVRIDGDEWTATPGSRFAILAGTPHTVWNDAPTETHAVIEMRPALDARTLFETMYGLARDGKTRRWGLPGPLQLAVVADEFREELAFAGVPVPIQRALASGVSTVGRRVGCQGRYSRYSGLPVESK

Secondary structure (DSSP, 8-state):
--SEEEETTTTEEEEEEEE-SS-EEEEEEE-TT-BSGGG--EE-TT-EEEEEEEES-EEEEETTEEEEE-TT-EEEEPTT--EEEEE-SSS-EEEEEEEES-TTHHHHHHHHHHHHHTT-B-TTS-B-HHHHHHHHHHTTTT-EETTS-HHHHHHHHHHHHHHHHHTT--S--HHHHSS-----/--SEEEETTTTEEEEEEEE-SS-EEEEEEE-TT-BSGGG--EE-TT-EEEEEEEES-EEEEETTEEEEE-TT-EEEEPTT--EEEEE-SSS-EEEEEEEES-TTHHHHHHHHHHHHHTT-B-TTS-B-HHHHHHHHHHTTTT-EETTS-HHHHHHHHHHHHHHHHHTT--S--HHHHSS-----

Nearest PDB structures (foldseek):
  7zvy-assembly2_B  TM=8.626E-01  e=1.048E-08  Thermococcus kodakarensis
  7zvm-assembly1_A-2  TM=8.434E-01  e=8.251E-09  Thermococcus barophilus
  7zvy-assembly1_G  TM=8.668E-01  e=4.958E-08  Thermococcus kodakarensis
  6o2d-assembly1_A  TM=8.121E-01  e=3.564E-07  Schizosaccharomyces pombe
  2vpv-assembly1_B  TM=8.197E-01  e=2.413E-06  Saccharomyces cerevisiae

Solvent-accessible surface area (backbone atoms only — not comparable to full-atom values): 17469 Å² total; per-residue (Å²): 107,71,53,60,53,50,22,77,43,26,35,36,36,37,38,60,73,49,72,52,76,64,28,33,34,28,41,38,36,22,34,58,76,9,35,41,70,56,60,45,47,25,19,25,62,63,24,29,44,34,42,34,32,68,38,49,22,37,28,36,30,42,50,85,30,61,39,56,45,37,52,63,22,35,35,29,41,35,50,58,30,32,28,35,41,32,29,65,28,95,46,59,18,35,30,42,37,36,32,35,43,18,78,64,45,66,57,51,50,28,32,51,22,41,35,27,66,70,62,54,30,44,74,46,41,48,45,53,70,42,44,39,19,24,34,43,45,66,37,51,62,57,39,44,56,51,98,48,63,65,73,58,51,47,52,51,17,48,60,44,18,58,57,17,44,74,76,65,42,60,54,69,51,34,88,47,42,66,42,85,64,74,81,123,105,69,52,63,51,49,20,76,42,26,34,34,36,39,37,60,73,49,72,52,77,63,29,31,34,28,41,39,35,22,35,56,77,8,35,41,69,57,60,46,46,25,18,24,62,64,23,29,44,33,42,34,32,69,39,49,23,38,28,38,30,41,50,84,32,62,40,56,45,38,53,63,23,34,35,30,42,37,50,58,30,33,29,35,39,32,29,64,28,94,46,59,19,35,30,41,37,37,31,34,43,18,78,64,45,67,58,50,49,29,34,50,22,42,36,27,64,70,64,54,30,44,72,46,40,48,45,54,72,41,44,41,18,22,34,42,46,67,37,51,62,58,40,46,57,51,96,48,60,63,72,59,51,48,51,50,16,48,61,43,17,56,57,16,44,74,75,65,41,62,54,68,51,34,87,47,42,65,43,86,65,74,80,124

Radius of gyration: 23.48 Å; Cα contacts (8 Å, |Δi|>4): 936; chains: 2; bounding box: 39×66×55 Å